Protein AF-0000000070200258 (afdb_homodimer)

Nearest PDB structures (foldseek):
  6rwc-assembly2_B  TM=6.022E-01  e=3.577E-04  Gallus gallus
  3ix0-assembly1_A  TM=5.582E-01  e=8.038E-04  Homo sapiens
  2iz4-assembly1_A  TM=5.855E-01  e=4.558E-03  Sus scrofa
  5nb8-assembly2_B  TM=6.751E-01  e=4.105E-02  Rattus norvegicus
  5nir-assembly2_B  TM=6.024E-01  e=9.774E-02  Homo sapiens

Sequence (264 aa):
MATYTLLAAIGSLYFLVGSATASCSISGPLTESLMSGKVRKTCLYNDVRLEIGSEFDTSSCEHCSCTESGLSCCGIGYRAGAIQTFPGCEIIGDGCDPLSVKTCDNTIGCETGRPIRNKLYERLRPSFGTRSMATYTLLAAIGSLYFLVGSATASCSISGPLTESLMSGKVRKTCLYNDVRLEIGSEFDTSSCEHCSCTESGLSCCGIGYRAGAIQTFPGCEIIGDGCDPLSVKTCDNTIGCETGRPIRNKLYERLRPSFGTRS

Foldseek 3Di:
DPPPPPPPPPPPPPPPPVVQAFDKDWDAWDWDADPVRDIATWEDDPNDTGHAQDWDADQQAWTWHQHNGYIMIGHDAVRRGDDDDDVQWDWDDPRSHTFIAGPVDRQAGPVVRHGPPCPPVVVPPPPPPPDD/DPPPPPPPPPPPPPPPVVVQAFDKDWDAWDWDADPVRDIATWEDDPNDTGHAQDWDADQQAWTWHQHNGYIMIGHDAVRRGDDDDDVQWDWDDPRSHTFIAGPVDRQAGPVVRHGPPCPPVVVPPPPPPPDD

Radius of gyration: 31.72 Å; Cα contacts (8 Å, |Δi|>4): 479; chains: 2; bounding box: 48×122×134 Å

Secondary structure (DSSP, 8-state):
-----------------------EEEEPPEEEE-TTS-EEEEEEETTEEEETT-EEEBTTSEEEEEETTEEEEEE-GGGSS-----TTEEEEEETTEEEEEETTEEEEETTT-SBSSTHHHHHHS-------/-----------------------EEEEPPEEEE-TTS-EEEEEEETTEEEETT-EEEBTTSEEEEEETTEEEEEE-GGGSS-----TTEEEEEETTEEEEEETTEEEEETTT-SBSSHHHHHHHS-------

Solvent-accessible surface area (backbone atoms only — not comparable to full-atom values): 15182 Å² total; per-residue (Å²): 136,84,78,77,76,76,77,76,75,77,74,75,75,73,72,72,69,73,65,50,60,36,62,62,50,74,44,66,48,46,76,45,77,36,66,63,59,48,77,46,62,29,19,75,53,95,91,40,46,29,28,59,73,21,36,38,32,36,71,87,25,29,43,33,39,24,43,94,75,11,30,39,36,28,28,31,63,48,46,29,32,71,71,88,63,55,94,66,34,36,74,41,63,50,74,43,41,64,37,58,14,21,63,90,40,76,57,26,24,46,89,76,67,40,62,47,52,44,63,69,61,57,72,66,48,70,80,74,77,78,80,126,135,86,78,77,78,75,75,75,76,76,74,76,76,73,73,73,68,73,66,50,61,37,63,62,52,73,44,66,48,46,76,46,76,37,66,63,60,49,76,46,62,28,18,77,53,94,91,38,46,29,26,58,73,19,36,39,32,35,72,86,25,30,43,33,39,25,43,92,76,11,29,38,35,26,29,31,63,49,45,27,33,71,69,87,62,54,92,65,34,37,74,42,63,50,73,44,40,66,36,59,13,20,63,91,40,76,56,25,24,46,89,77,68,40,62,48,49,46,61,68,60,57,71,66,47,71,80,75,75,77,79,126

Structure (mmCIF, N/CA/C/O backbone):
data_AF-0000000070200258-model_v1
#
loop_
_entity.id
_entity.type
_entity.pdbx_description
1 polymer Beta-microseminoprotein
#
loop_
_atom_site.group_PDB
_atom_site.id
_atom_site.type_symbol
_atom_site.label_atom_id
_atom_site.label_alt_id
_atom_site.label_comp_id
_atom_site.label_asym_id
_atom_site.label_entity_id
_atom_site.label_seq_id
_atom_site.pdbx_PDB_ins_code
_atom_site.Cartn_x
_atom_site.Cartn_y
_atom_site.Cartn_z
_atom_site.occupancy
_atom_site.B_iso_or_equiv
_atom_site.auth_seq_id
_atom_site.auth_comp_id
_atom_site.auth_asym_id
_atom_site.auth_atom_id
_atom_site.pdbx_PDB_model_num
ATOM 1 N N . MET A 1 1 ? 24.594 1.222 70.625 1 30.95 1 MET A N 1
ATOM 2 C CA . MET A 1 1 ? 24.969 1.367 69.25 1 30.95 1 MET A CA 1
ATOM 3 C C . MET A 1 1 ? 23.75 1.241 68.312 1 30.95 1 MET A C 1
ATOM 5 O O . MET A 1 1 ? 23.094 0.201 68.312 1 30.95 1 MET A O 1
ATOM 9 N N . ALA A 1 2 ? 22.984 2.393 68.188 1 36.19 2 ALA A N 1
ATOM 10 C CA . ALA A 1 2 ? 21.781 2.756 67.5 1 36.19 2 ALA A CA 1
ATOM 11 C C . ALA A 1 2 ? 21.969 2.586 65.938 1 36.19 2 ALA A C 1
ATOM 13 O O . ALA A 1 2 ? 22.781 3.287 65.375 1 36.19 2 ALA A O 1
ATOM 14 N N . THR A 1 3 ? 21.953 1.313 65.5 1 41.78 3 THR A N 1
ATOM 15 C CA . THR A 1 3 ? 22.031 0.951 64.062 1 41.78 3 THR A CA 1
ATOM 16 C C . THR A 1 3 ? 20.859 1.572 63.281 1 41.78 3 THR A C 1
ATOM 18 O O . THR A 1 3 ? 19.703 1.292 63.562 1 41.78 3 THR A O 1
ATOM 21 N N . TYR A 1 4 ? 21.016 2.951 63 1 37.84 4 TYR A N 1
ATOM 22 C CA . TYR A 1 4 ? 20.125 3.646 62.094 1 37.84 4 TYR A CA 1
ATOM 23 C C . TYR A 1 4 ? 20 2.904 60.781 1 37.84 4 TYR A C 1
ATOM 25 O O . TYR A 1 4 ? 21 2.674 60.094 1 37.84 4 TYR A O 1
ATOM 33 N N . THR A 1 5 ? 19.109 1.838 60.688 1 43.69 5 THR A N 1
ATOM 34 C CA . THR A 1 5 ? 18.688 1.232 59.438 1 43.69 5 THR A CA 1
ATOM 35 C C . THR A 1 5 ? 18.125 2.291 58.5 1 43.69 5 THR A C 1
ATOM 37 O O . THR A 1 5 ? 17.125 2.943 58.781 1 43.69 5 THR A O 1
ATOM 40 N N . LEU A 1 6 ? 19.062 3.023 57.875 1 37.59 6 LEU A N 1
ATOM 41 C CA . LEU A 1 6 ? 18.688 3.92 56.781 1 37.59 6 LEU A CA 1
ATOM 42 C C . LEU A 1 6 ? 17.906 3.176 55.719 1 37.59 6 LEU A C 1
ATOM 44 O O . LEU A 1 6 ? 18.422 2.229 55.094 1 37.59 6 LE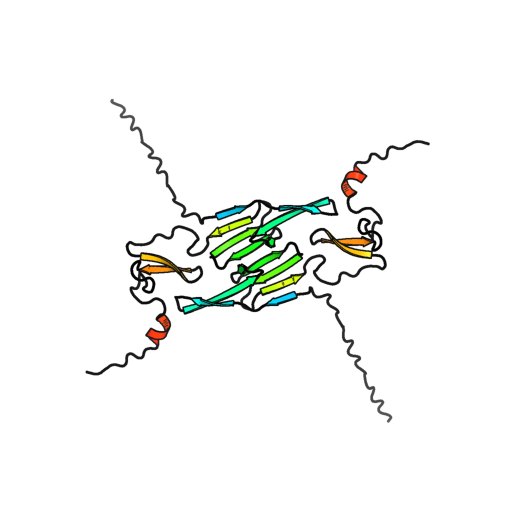U A O 1
ATOM 48 N N . LEU A 1 7 ? 16.594 3.012 55.906 1 38.25 7 LEU A N 1
ATOM 49 C CA . LEU A 1 7 ? 15.688 2.58 54.844 1 38.25 7 LEU A CA 1
ATOM 50 C C . LEU A 1 7 ? 15.766 3.51 53.656 1 38.25 7 LEU A C 1
ATOM 52 O O . LEU A 1 7 ? 15.438 4.691 53.75 1 38.25 7 LEU A O 1
ATOM 56 N N . ALA A 1 8 ? 16.766 3.35 52.75 1 40.88 8 ALA A N 1
ATOM 57 C CA . ALA A 1 8 ? 16.781 4.012 51.438 1 40.88 8 ALA A CA 1
ATOM 58 C C . ALA A 1 8 ? 15.508 3.729 50.656 1 40.88 8 ALA A C 1
ATOM 60 O O . ALA A 1 8 ? 15.203 2.574 50.344 1 40.88 8 ALA A O 1
ATOM 61 N N . ALA A 1 9 ? 14.438 4.559 50.844 1 44.28 9 ALA A N 1
ATOM 62 C CA . ALA A 1 9 ? 13.297 4.594 49.938 1 44.28 9 ALA A CA 1
ATOM 63 C C . ALA A 1 9 ? 13.742 4.809 48.5 1 44.28 9 ALA A C 1
ATOM 65 O O . ALA A 1 9 ? 14.266 5.871 48.156 1 44.28 9 ALA A O 1
ATOM 66 N N . ILE A 1 10 ? 14.305 3.811 47.844 1 45.75 10 ILE A N 1
ATOM 67 C CA . ILE A 1 10 ? 14.445 3.932 46.375 1 45.75 10 ILE A CA 1
ATOM 68 C C . ILE A 1 10 ? 13.094 4.285 45.75 1 45.75 10 ILE A C 1
ATOM 70 O O . ILE A 1 10 ? 12.164 3.471 45.781 1 45.75 10 ILE A O 1
ATOM 74 N N . GLY A 1 11 ? 12.562 5.559 45.906 1 38.75 11 GLY A N 1
ATOM 75 C CA . GLY A 1 11 ? 11.477 6.016 45.031 1 38.75 11 GLY A CA 1
ATOM 76 C C . GLY A 1 11 ? 11.672 5.648 43.594 1 38.75 11 GLY A C 1
ATOM 77 O O . GLY A 1 11 ? 12.648 6.07 42.969 1 38.75 11 GLY A O 1
ATOM 78 N N . SER A 1 12 ? 11.227 4.457 43.188 1 43.91 12 SER A N 1
ATOM 79 C CA . SER A 1 12 ? 11.109 4.121 41.781 1 43.91 12 SER A CA 1
ATOM 80 C C . SER A 1 12 ? 10.414 5.234 41 1 43.91 12 SER A C 1
ATOM 82 O O . SER A 1 12 ? 9.234 5.52 41.219 1 43.91 12 SER A O 1
ATOM 84 N N . LEU A 1 13 ? 11.07 6.348 40.656 1 42.28 13 LEU A N 1
ATOM 85 C CA . LEU A 1 13 ? 10.516 7.234 39.656 1 42.28 13 LEU A CA 1
ATOM 86 C C . LEU A 1 13 ? 10 6.434 38.469 1 42.28 13 LEU A C 1
ATOM 88 O O . LEU A 1 13 ? 10.781 5.816 37.75 1 42.28 13 LEU A O 1
ATOM 92 N N . TYR A 1 14 ? 8.719 5.957 38.594 1 41.97 14 TYR A N 1
ATOM 93 C CA . TYR A 1 14 ? 7.988 5.516 37.406 1 41.97 14 TYR A CA 1
ATOM 94 C C . TYR A 1 14 ? 8.078 6.547 36.281 1 41.97 14 TYR A C 1
ATOM 96 O O . TYR A 1 14 ? 7.598 7.676 36.438 1 41.97 14 TYR A O 1
ATOM 104 N N . PHE A 1 15 ? 9.203 6.727 35.688 1 38.06 15 PHE A N 1
ATOM 105 C CA . PHE A 1 15 ? 9.18 7.473 34.438 1 38.06 15 PHE A CA 1
ATOM 106 C C . PHE A 1 15 ? 8 7.027 33.594 1 38.06 15 PHE A C 1
ATOM 108 O O . PHE A 1 15 ? 8.008 5.922 33.031 1 38.06 15 PHE A O 1
ATOM 115 N N . LEU A 1 16 ? 6.793 7.496 34 1 39.19 16 LEU A N 1
ATOM 116 C CA . LEU A 1 16 ? 5.793 7.496 32.906 1 39.19 16 LEU A CA 1
ATOM 117 C C . LEU A 1 16 ? 6.355 8.125 31.656 1 39.19 16 LEU A C 1
ATOM 119 O O . LEU A 1 16 ? 6.414 9.352 31.531 1 39.19 16 LEU A O 1
ATOM 123 N N . VAL A 1 17 ? 7.508 7.758 31.172 1 39.34 17 VAL A N 1
ATOM 124 C CA . VAL A 1 17 ? 7.707 8.148 29.781 1 39.34 17 VAL A CA 1
ATOM 125 C C . VAL A 1 17 ? 6.375 8.086 29.031 1 39.34 17 VAL A C 1
ATOM 127 O O . VAL A 1 17 ? 5.836 7.004 28.797 1 39.34 17 VAL A O 1
ATOM 130 N N . GLY A 1 18 ? 5.398 8.891 29.344 1 41.06 18 GLY A N 1
ATOM 131 C CA . GLY A 1 18 ? 4.367 9.148 28.359 1 41.06 18 GLY A CA 1
ATOM 132 C C . GLY A 1 18 ? 4.895 9.125 26.938 1 41.06 18 GLY A C 1
ATOM 133 O O . GLY A 1 18 ? 5.449 10.117 26.453 1 41.06 18 GLY A O 1
ATOM 134 N N . SER A 1 19 ? 5.73 8.359 26.5 1 45.59 19 SER A N 1
ATOM 135 C CA . SER A 1 19 ? 6.07 8.297 25.078 1 45.59 19 SER A CA 1
ATOM 136 C C . SER A 1 19 ? 4.832 8.5 24.219 1 45.59 19 SER A C 1
ATOM 138 O O . SER A 1 19 ? 3.85 7.766 24.344 1 45.59 19 SER A O 1
ATOM 140 N N . ALA A 1 20 ? 4.289 9.633 23.891 1 52.31 20 ALA A N 1
ATOM 141 C CA . ALA A 1 20 ? 3.264 10.062 22.938 1 52.31 20 ALA A CA 1
ATOM 142 C C . ALA A 1 20 ? 3.217 9.141 21.734 1 52.31 20 ALA A C 1
ATOM 144 O O . ALA A 1 20 ? 3.936 9.352 20.75 1 52.31 20 ALA A O 1
ATOM 145 N N . THR A 1 21 ? 3.123 7.773 21.875 1 65.62 21 THR A N 1
ATOM 146 C CA . THR A 1 21 ? 3.184 6.637 20.969 1 65.62 21 THR A CA 1
ATOM 147 C C . THR A 1 21 ? 2.076 6.727 19.922 1 65.62 21 THR A C 1
ATOM 149 O O . THR A 1 21 ? 0.968 7.18 20.219 1 65.62 21 THR A O 1
ATOM 152 N N . ALA A 1 22 ? 2.492 6.918 18.625 1 81.56 22 ALA A N 1
ATOM 153 C CA . ALA A 1 22 ? 1.533 6.863 17.531 1 81.56 22 ALA A CA 1
ATOM 154 C C . ALA A 1 22 ? 0.52 5.742 17.734 1 81.56 22 ALA A C 1
ATOM 156 O O . ALA A 1 22 ? 0.871 4.664 18.219 1 81.56 22 ALA A O 1
ATOM 157 N N . SER A 1 23 ? -0.789 6.156 17.812 1 87.5 23 SER A N 1
ATOM 158 C CA . SER A 1 23 ? -1.815 5.121 17.844 1 87.5 23 SER A CA 1
ATOM 159 C C . SER A 1 23 ? -1.646 4.141 16.688 1 87.5 23 SER A C 1
ATOM 161 O O . SER A 1 23 ? -1.426 4.551 15.539 1 87.5 23 SER A O 1
ATOM 163 N N . CYS A 1 24 ? -1.532 2.934 17.016 1 95.12 24 CYS A N 1
ATOM 164 C CA . CYS A 1 24 ? -1.342 1.908 16 1 95.12 24 CYS A CA 1
ATOM 165 C C . CYS A 1 24 ? -2.482 0.897 16.016 1 95.12 24 CYS A C 1
ATOM 167 O O . CYS A 1 24 ? -2.971 0.531 17.094 1 95.12 24 CYS A O 1
ATOM 169 N N . SER A 1 25 ? -2.926 0.582 14.898 1 96.31 25 SER A N 1
ATOM 170 C CA . SER A 1 25 ? -3.83 -0.549 14.719 1 96.31 25 SER A CA 1
ATOM 171 C C . SER A 1 25 ? -3.094 -1.768 14.172 1 96.31 25 SER A C 1
ATOM 173 O O . SER A 1 25 ? -2.307 -1.652 13.234 1 96.31 25 SER A O 1
ATOM 175 N N . ILE A 1 26 ? -3.289 -2.934 14.789 1 97.44 26 ILE A N 1
ATOM 176 C CA . ILE A 1 26 ? -2.607 -4.152 14.367 1 97.44 26 ILE A CA 1
ATOM 177 C C . ILE A 1 26 ? -3.635 -5.23 14.031 1 97.44 26 ILE A C 1
ATOM 179 O O . ILE A 1 26 ? -4.609 -5.414 14.766 1 97.44 26 ILE A O 1
ATOM 183 N N . SER A 1 27 ? -3.48 -5.816 12.969 1 98.06 27 SER A N 1
ATOM 184 C CA . SER A 1 27 ? -4.324 -6.941 12.578 1 98.06 27 SER A CA 1
ATOM 185 C C . SER A 1 27 ? -3.486 -8.141 12.148 1 98.06 27 SER A C 1
ATOM 187 O O . SER A 1 27 ? -2.412 -7.977 11.57 1 98.06 27 SER A O 1
ATOM 189 N N . GLY A 1 28 ? -3.918 -9.336 12.375 1 97.94 28 GLY A N 1
ATOM 190 C CA . GLY A 1 28 ? -3.197 -10.547 12 1 97.94 28 GLY A CA 1
ATOM 191 C C . GLY A 1 28 ? -3.225 -10.812 10.508 1 97.94 28 GLY A C 1
ATOM 192 O O . GLY A 1 28 ? -4.004 -10.203 9.773 1 97.94 28 GLY A O 1
ATOM 193 N N . PRO A 1 29 ? -2.357 -11.75 10.07 1 97.94 29 PRO A N 1
ATOM 194 C CA . PRO A 1 29 ? -2.297 -12.078 8.648 1 97.94 29 PRO A CA 1
ATOM 195 C C . PRO A 1 29 ? -3.389 -13.055 8.219 1 97.94 29 PRO A C 1
ATOM 197 O O . PRO A 1 29 ? -3.971 -13.742 9.062 1 97.94 29 PRO A O 1
ATOM 200 N N . LEU A 1 30 ? -3.715 -13 6.945 1 97.94 30 LEU A N 1
ATOM 201 C CA . LEU A 1 30 ? -4.496 -14.055 6.309 1 97.94 30 LEU A CA 1
ATOM 202 C C . LEU A 1 30 ? -3.586 -15.164 5.801 1 97.94 30 LEU A C 1
ATOM 204 O O . LEU A 1 30 ? -2.508 -14.898 5.262 1 97.94 30 LEU A O 1
ATOM 208 N N . THR A 1 31 ? -3.988 -16.375 6.023 1 97.31 31 THR A N 1
ATOM 209 C CA . THR A 1 31 ? -3.191 -17.531 5.594 1 97.31 31 THR A CA 1
ATOM 210 C C . THR A 1 31 ? -3.971 -18.391 4.605 1 97.31 31 THR A C 1
ATOM 212 O O . THR A 1 31 ? -5.172 -18.594 4.773 1 97.31 31 THR A O 1
ATOM 215 N N . GLU A 1 32 ? -3.297 -18.859 3.6 1 95.25 32 GLU A N 1
ATOM 216 C CA . GLU A 1 32 ? -3.898 -19.781 2.646 1 95.25 32 GLU A CA 1
ATOM 217 C C . GLU A 1 32 ? -2.887 -20.828 2.176 1 95.25 32 GLU A C 1
ATOM 219 O O . GLU A 1 32 ? -1.681 -20.562 2.16 1 95.25 32 GLU A O 1
ATOM 224 N N . SER A 1 33 ? -3.363 -22 1.865 1 93.75 33 SER A N 1
ATOM 225 C CA . SER A 1 33 ? -2.521 -23.047 1.311 1 93.75 33 SER A CA 1
ATOM 226 C C . SER A 1 33 ? -2.514 -23.016 -0.214 1 93.75 33 SER A C 1
ATOM 228 O O . SER A 1 33 ? -3.562 -22.859 -0.842 1 93.75 33 SER A O 1
ATOM 230 N N . LEU A 1 34 ? -1.313 -23.203 -0.745 1 92.44 34 LEU A N 1
ATOM 231 C CA . LEU A 1 34 ? -1.152 -23.141 -2.193 1 92.44 34 LEU A CA 1
ATOM 232 C C . LEU A 1 34 ? -1.196 -24.531 -2.811 1 92.44 34 LEU A C 1
ATOM 234 O O . LEU A 1 34 ? -1.256 -25.531 -2.092 1 92.44 34 LEU A O 1
ATOM 238 N N . MET A 1 35 ? -1.281 -24.594 -4.121 1 85.88 35 MET A N 1
ATOM 239 C CA . MET A 1 35 ? -1.301 -25.859 -4.832 1 85.88 35 MET A CA 1
ATOM 240 C C . MET A 1 35 ? -0.058 -26.688 -4.508 1 85.88 35 MET A C 1
ATOM 242 O O . MET A 1 35 ? -0.13 -27.906 -4.402 1 85.88 35 MET A O 1
ATOM 246 N N . SER A 1 36 ? 1.016 -26.062 -4.406 1 84.81 36 SER A N 1
ATOM 247 C CA . SER A 1 36 ? 2.275 -26.734 -4.098 1 84.81 36 SER A CA 1
ATOM 248 C C . SER A 1 36 ? 2.301 -27.234 -2.656 1 84.81 36 SER A C 1
ATOM 250 O O . SER A 1 36 ? 3.15 -28.047 -2.289 1 84.81 36 SER A O 1
ATOM 252 N N . GLY A 1 37 ? 1.37 -26.719 -1.861 1 87.81 37 GLY A N 1
ATOM 253 C CA . GLY A 1 37 ? 1.349 -27.062 -0.45 1 87.81 37 GLY A CA 1
ATOM 254 C C . GLY A 1 37 ? 1.979 -26.016 0.436 1 87.81 37 GLY A C 1
ATOM 255 O O . GLY A 1 37 ? 1.88 -26.078 1.663 1 87.81 37 GLY A O 1
ATOM 256 N N . LYS A 1 38 ? 2.621 -25.109 -0.236 1 90.38 38 LYS A N 1
ATOM 257 C CA . LYS A 1 38 ? 3.201 -24.016 0.529 1 90.38 38 LYS A CA 1
ATOM 258 C C . LYS A 1 38 ? 2.113 -23.141 1.151 1 90.38 38 LYS A C 1
ATOM 260 O O . LYS A 1 38 ? 0.997 -23.078 0.634 1 90.38 38 LYS A O 1
ATOM 265 N N . VAL A 1 39 ? 2.486 -22.562 2.27 1 95.5 39 VAL A N 1
ATOM 266 C CA . VAL A 1 39 ? 1.555 -21.656 2.932 1 95.5 39 VAL A CA 1
ATOM 267 C C . VAL A 1 39 ? 1.872 -20.219 2.543 1 95.5 39 VAL A C 1
ATOM 269 O O . VAL A 1 39 ? 3.031 -19.797 2.586 1 95.5 39 VAL A O 1
ATOM 272 N N . ARG A 1 40 ? 0.811 -19.516 2.146 1 96.38 40 ARG A N 1
ATOM 273 C CA . ARG A 1 40 ? 0.934 -18.109 1.767 1 96.38 40 ARG A CA 1
ATOM 274 C C . ARG A 1 40 ? 0.251 -17.203 2.787 1 96.38 40 ARG A C 1
ATOM 276 O O . ARG A 1 40 ? -0.901 -17.438 3.158 1 96.38 40 ARG A O 1
ATOM 283 N N . LYS A 1 41 ? 1.014 -16.203 3.234 1 98.12 41 LYS A N 1
ATOM 284 C CA . LYS A 1 41 ? 0.469 -15.203 4.148 1 98.12 41 LYS A CA 1
ATOM 285 C C . LYS A 1 41 ? 0.297 -13.852 3.451 1 98.12 41 LYS A C 1
ATOM 287 O O . LYS A 1 41 ? 1.143 -13.445 2.652 1 98.12 41 LYS A O 1
ATOM 292 N N . THR A 1 42 ? -0.772 -13.172 3.77 1 98.56 42 THR A N 1
ATOM 293 C CA . THR A 1 42 ? -1.067 -11.844 3.244 1 98.56 42 THR A CA 1
ATOM 294 C C . THR A 1 42 ? -1.729 -10.977 4.312 1 98.56 42 THR A C 1
ATOM 296 O O . THR A 1 42 ? -2.104 -11.469 5.379 1 98.56 42 THR A O 1
ATOM 299 N N . CYS A 1 43 ? -1.837 -9.758 4.043 1 98.75 43 CYS A N 1
ATOM 300 C CA . CYS A 1 43 ? -2.527 -8.812 4.922 1 98.75 43 CYS A CA 1
ATOM 301 C C . CYS A 1 43 ? -3.748 -8.219 4.23 1 98.75 43 CYS A C 1
ATOM 303 O O . CYS A 1 43 ? -3.77 -8.086 3.004 1 98.75 43 CYS A O 1
ATOM 305 N N . LEU A 1 44 ? -4.688 -7.961 5.035 1 98.19 44 LEU A N 1
ATOM 306 C CA . LEU A 1 44 ? -5.879 -7.301 4.512 1 98.19 44 LEU A CA 1
ATOM 307 C C . LEU A 1 44 ? -5.926 -5.84 4.941 1 98.19 44 LEU A C 1
ATOM 309 O O . LEU A 1 44 ? -5.832 -5.535 6.133 1 98.19 44 LEU A O 1
ATOM 313 N N . TYR A 1 45 ? -6.109 -4.875 3.988 1 97.5 45 TYR A N 1
ATOM 314 C CA . TYR A 1 45 ? -6.344 -3.457 4.23 1 97.5 45 TYR A CA 1
ATOM 315 C C . TYR A 1 45 ? -7.504 -2.945 3.383 1 97.5 45 TYR A C 1
ATOM 317 O O . TYR A 1 45 ? -7.422 -2.918 2.152 1 97.5 45 TYR A O 1
ATOM 325 N N . ASN A 1 46 ? -8.555 -2.436 3.936 1 93.19 46 ASN A N 1
ATOM 326 C CA . ASN A 1 46 ? -9.727 -1.932 3.229 1 93.19 46 ASN A CA 1
ATOM 327 C C . ASN A 1 46 ? -10.086 -2.818 2.039 1 93.19 46 ASN A C 1
ATOM 329 O O . ASN A 1 46 ? -10.25 -2.328 0.92 1 93.19 46 ASN A O 1
ATOM 333 N N . ASP A 1 47 ? -10.133 -4.062 2.107 1 92.94 47 ASP A N 1
ATOM 334 C CA . ASP A 1 47 ? -10.57 -5.066 1.144 1 92.94 47 ASP A CA 1
ATOM 335 C C . ASP A 1 47 ? -9.477 -5.367 0.126 1 92.94 47 ASP A C 1
ATOM 337 O O . ASP A 1 47 ? -9.742 -5.926 -0.939 1 92.94 47 ASP A O 1
ATOM 341 N N . VAL A 1 48 ? -8.367 -4.793 0.376 1 95.5 48 VAL A N 1
ATOM 342 C CA . VAL A 1 48 ? -7.219 -5.09 -0.473 1 95.5 48 VAL A CA 1
ATOM 343 C C . VAL A 1 48 ? -6.289 -6.07 0.238 1 95.5 48 VAL A C 1
ATOM 345 O O . VAL A 1 48 ? -5.895 -5.844 1.385 1 95.5 48 VAL A O 1
ATOM 348 N N . ARG A 1 49 ? -5.973 -7.109 -0.41 1 97.75 49 ARG A N 1
ATOM 349 C CA . ARG A 1 49 ? -5.027 -8.086 0.128 1 97.75 49 ARG A CA 1
ATOM 350 C C . ARG A 1 49 ? -3.609 -7.793 -0.344 1 97.75 49 ARG A C 1
ATOM 352 O O . ARG A 1 49 ? -3.355 -7.695 -1.547 1 97.75 49 ARG A O 1
ATOM 359 N N . LEU A 1 50 ? -2.76 -7.672 0.593 1 98.56 50 LEU A N 1
ATOM 360 C CA . LEU A 1 50 ? -1.396 -7.23 0.319 1 98.56 50 LEU A CA 1
ATOM 361 C C . LEU A 1 50 ? -0.393 -8.336 0.642 1 98.56 50 LEU A C 1
ATOM 363 O O . LEU A 1 50 ? -0.549 -9.047 1.634 1 98.56 50 LEU A O 1
ATOM 367 N N . GLU A 1 51 ? 0.614 -8.43 -0.209 1 98.5 51 GLU A N 1
ATOM 368 C CA . GLU A 1 51 ? 1.677 -9.398 0.029 1 98.5 51 GLU A CA 1
ATOM 369 C C . GLU A 1 51 ? 2.586 -8.953 1.172 1 98.5 51 GLU A C 1
ATOM 371 O O . GLU A 1 51 ? 2.719 -7.758 1.436 1 98.5 51 GLU A O 1
ATOM 376 N N . ILE A 1 52 ? 3.164 -9.93 1.824 1 98.44 52 ILE A N 1
ATOM 377 C CA . ILE A 1 52 ? 4.168 -9.641 2.844 1 98.44 52 ILE A CA 1
ATOM 378 C C . ILE A 1 52 ? 5.273 -8.773 2.244 1 98.44 52 ILE A C 1
ATOM 380 O O . ILE A 1 52 ? 5.719 -9.016 1.121 1 98.44 52 ILE A O 1
ATOM 384 N N . GLY A 1 53 ? 5.68 -7.762 2.996 1 98.06 53 GLY A N 1
ATOM 385 C CA . GLY A 1 53 ? 6.715 -6.855 2.527 1 98.06 53 GLY A CA 1
ATOM 386 C C . GLY A 1 53 ? 6.172 -5.527 2.035 1 98.06 53 GLY A C 1
ATOM 387 O O . GLY A 1 53 ? 6.93 -4.586 1.812 1 98.06 53 GLY A O 1
ATOM 388 N N . SER A 1 54 ? 4.887 -5.457 1.902 1 98.5 54 SER A N 1
ATOM 389 C CA . SER A 1 54 ? 4.242 -4.227 1.449 1 98.5 54 SER A CA 1
ATOM 390 C C . SER A 1 54 ? 4.332 -3.135 2.51 1 98.5 54 SER A C 1
ATOM 392 O O . SER A 1 54 ? 4.195 -3.408 3.703 1 98.5 54 SER A O 1
ATOM 394 N N . GLU A 1 55 ? 4.574 -1.877 2.051 1 98.56 55 GLU A N 1
ATOM 395 C CA . GLU A 1 55 ? 4.609 -0.684 2.891 1 98.56 55 GLU A CA 1
ATOM 396 C C . GLU A 1 55 ? 4.023 0.522 2.164 1 98.56 55 GLU A C 1
ATOM 398 O O . GLU A 1 55 ? 4.367 0.786 1.01 1 98.56 55 GLU A O 1
ATOM 403 N N . PHE A 1 56 ? 3.246 1.215 2.904 1 98.69 56 PHE A N 1
ATOM 404 C CA . PHE A 1 56 ? 2.65 2.381 2.266 1 98.69 56 PHE A CA 1
ATOM 405 C C . PHE A 1 56 ? 2.168 3.383 3.309 1 98.69 56 PHE A C 1
ATOM 407 O O . PHE A 1 56 ? 1.951 3.023 4.469 1 98.69 56 PHE A O 1
ATOM 414 N N . ASP A 1 57 ? 2.057 4.625 2.869 1 98.44 57 ASP A N 1
ATOM 415 C CA . ASP A 1 57 ? 1.503 5.707 3.676 1 98.44 57 ASP A CA 1
ATOM 416 C C . ASP A 1 57 ? 0.16 6.176 3.121 1 98.44 57 ASP A C 1
ATOM 418 O O . ASP A 1 57 ? 0.011 6.355 1.91 1 98.44 57 ASP A O 1
ATOM 422 N N . THR A 1 58 ? -0.778 6.363 4.02 1 97.94 58 THR A N 1
ATOM 423 C CA . THR A 1 58 ? -2.102 6.797 3.588 1 97.94 58 THR A CA 1
ATOM 424 C C . THR A 1 58 ? -2.236 8.312 3.705 1 97.94 58 THR A C 1
ATOM 426 O O . THR A 1 58 ? -1.479 8.953 4.434 1 97.94 58 THR A O 1
ATOM 429 N N . SER A 1 59 ? -3.219 8.852 2.977 1 96.88 59 SER A N 1
ATOM 430 C CA . SER A 1 59 ? -3.473 10.289 3.031 1 96.88 59 SER A CA 1
ATOM 431 C C . SER A 1 59 ? -3.971 10.711 4.41 1 96.88 59 SER A C 1
ATOM 433 O O . SER A 1 59 ? -3.945 11.891 4.75 1 96.88 59 SER A O 1
ATOM 435 N N . SER A 1 60 ? -4.5 9.773 5.18 1 94.62 60 SER A N 1
ATOM 436 C CA . SER A 1 60 ? -4.898 10.039 6.555 1 94.62 60 SER A CA 1
ATOM 437 C C . SER A 1 60 ? -3.701 10.008 7.5 1 94.62 60 SER A C 1
ATOM 439 O O . SER A 1 60 ? -3.863 10.039 8.719 1 94.62 60 SER A O 1
ATOM 441 N N . CYS A 1 61 ? -2.59 9.859 7.023 1 96.38 61 CYS A N 1
ATOM 442 C CA . CYS A 1 61 ? -1.312 9.977 7.719 1 96.38 61 CYS A CA 1
ATOM 443 C C . CYS A 1 61 ? -1.068 8.781 8.625 1 96.38 61 CYS A C 1
ATOM 445 O O . CYS A 1 61 ? -0.772 8.945 9.812 1 96.38 61 CYS A O 1
ATOM 447 N N . GLU A 1 62 ? -1.149 7.688 8.039 1 96.94 62 GLU A N 1
ATOM 448 C CA . GLU A 1 62 ? -0.764 6.426 8.664 1 96.94 62 GLU A CA 1
ATOM 449 C C . GLU A 1 62 ? 0.294 5.703 7.832 1 96.94 62 GLU A C 1
ATOM 451 O O . GLU A 1 62 ? 0.23 5.695 6.602 1 96.94 62 GLU A O 1
ATOM 456 N N . HIS A 1 63 ? 1.228 5.203 8.555 1 97.88 63 HIS A N 1
ATOM 457 C CA . HIS A 1 63 ? 2.172 4.285 7.922 1 97.88 63 HIS A CA 1
ATOM 458 C C . HIS A 1 63 ? 1.792 2.834 8.195 1 97.88 63 HIS A C 1
ATOM 460 O O . HIS A 1 63 ? 1.654 2.428 9.352 1 97.88 63 HIS A O 1
ATOM 466 N N . CYS A 1 64 ? 1.668 2.119 7.047 1 98.5 64 CYS A N 1
ATOM 467 C CA . CY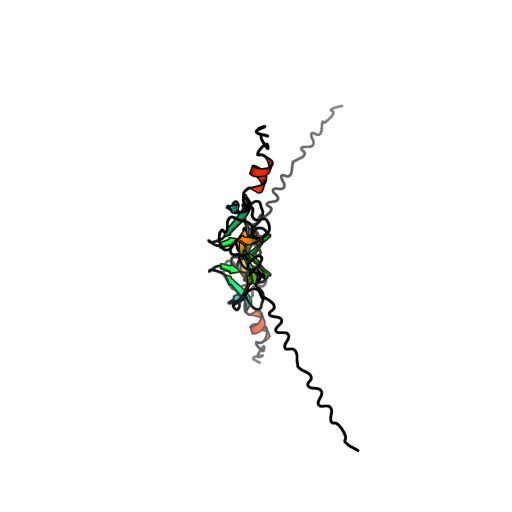S A 1 64 ? 1.252 0.729 7.184 1 98.5 64 CYS A CA 1
ATOM 468 C C . CYS A 1 64 ? 2.318 -0.215 6.641 1 98.5 64 CYS A C 1
ATOM 470 O O . CYS A 1 64 ? 2.957 0.08 5.629 1 98.5 64 CYS A O 1
ATOM 472 N N . SER A 1 65 ? 2.504 -1.302 7.363 1 98.69 65 SER A N 1
ATOM 473 C CA . SER A 1 65 ? 3.457 -2.332 6.965 1 98.69 65 SER A CA 1
ATOM 474 C C . SER A 1 65 ? 2.857 -3.727 7.105 1 98.69 65 SER A C 1
ATOM 476 O O . SER A 1 65 ? 2.246 -4.043 8.133 1 98.69 65 SER A O 1
ATOM 478 N N . CYS A 1 66 ? 2.969 -4.473 6.094 1 98.81 66 CYS A N 1
ATOM 479 C CA . CYS A 1 66 ? 2.521 -5.859 6.109 1 98.81 66 CYS A CA 1
ATOM 480 C C . CYS A 1 66 ? 3.697 -6.809 6.312 1 98.81 66 CYS A C 1
ATOM 482 O O . CYS A 1 66 ? 4.578 -6.906 5.457 1 98.81 66 CYS A O 1
ATOM 484 N N . THR A 1 67 ? 3.748 -7.531 7.43 1 98.5 67 THR A N 1
ATOM 485 C CA . THR A 1 67 ? 4.801 -8.484 7.766 1 98.5 67 THR A CA 1
ATOM 486 C C . THR A 1 67 ? 4.215 -9.875 8.008 1 98.5 67 THR A C 1
ATOM 488 O O . THR A 1 67 ? 3.01 -10.078 7.859 1 98.5 67 THR A O 1
ATOM 491 N N . GLU A 1 68 ? 5.094 -10.797 8.352 1 98 68 GLU A N 1
ATOM 492 C CA . GLU A 1 68 ? 4.648 -12.156 8.656 1 98 68 GLU A CA 1
ATOM 493 C C . GLU A 1 68 ? 3.686 -12.172 9.836 1 98 68 GLU A C 1
ATOM 495 O O . GLU A 1 68 ? 2.854 -13.07 9.961 1 98 68 GLU A O 1
ATOM 500 N N . SER A 1 69 ? 3.771 -11.117 10.703 1 98 69 SER A N 1
ATOM 501 C CA . SER A 1 69 ? 2.939 -11.047 11.906 1 98 69 SER A CA 1
ATOM 502 C C . SER A 1 69 ? 1.615 -10.344 11.617 1 98 69 SER A C 1
ATOM 504 O O . SER A 1 69 ? 0.718 -10.328 12.461 1 98 69 SER A O 1
ATOM 506 N N . GLY A 1 70 ? 1.531 -9.789 10.414 1 98.56 70 GLY A N 1
ATOM 507 C CA . GLY A 1 70 ? 0.296 -9.109 10.055 1 98.56 70 GLY A CA 1
ATOM 508 C C . GLY A 1 70 ? 0.497 -7.645 9.711 1 98.56 70 GLY A C 1
ATOM 509 O O . GLY A 1 70 ? 1.618 -7.215 9.43 1 98.56 70 GLY A O 1
ATOM 510 N N . LEU A 1 71 ? -0.634 -6.957 9.633 1 98.75 71 LEU A N 1
ATOM 511 C CA . LEU A 1 71 ? -0.625 -5.559 9.219 1 98.75 71 LEU A CA 1
ATOM 512 C C . LEU A 1 71 ? -0.555 -4.637 10.43 1 98.75 71 LEU A C 1
ATOM 514 O O . LEU A 1 71 ? -1.292 -4.82 11.398 1 98.75 71 LEU A O 1
ATOM 518 N N . SER A 1 72 ? 0.365 -3.721 10.398 1 98.5 72 SER A N 1
ATOM 519 C CA . SER A 1 72 ? 0.43 -2.648 11.383 1 98.5 72 SER A CA 1
ATOM 520 C C . SER A 1 72 ? 0.34 -1.278 10.719 1 98.5 72 SER A C 1
ATOM 522 O O . SER A 1 72 ? 1.025 -1.018 9.727 1 98.5 72 SER A O 1
ATOM 524 N N . CYS A 1 73 ? -0.588 -0.484 11.188 1 98 73 CYS A N 1
ATOM 525 C CA . CYS A 1 73 ? -0.723 0.893 10.727 1 98 73 CYS A CA 1
ATOM 526 C C . CYS A 1 73 ? -0.645 1.868 11.891 1 98 73 CYS A C 1
ATOM 528 O O . CYS A 1 73 ? -1.429 1.773 12.836 1 98 73 CYS A O 1
ATOM 530 N N . CYS A 1 74 ? 0.337 2.805 11.812 1 97.25 74 CYS A N 1
ATOM 531 C CA . CYS A 1 74 ? 0.565 3.762 12.883 1 97.25 74 CYS A CA 1
ATOM 532 C C . CYS A 1 74 ? 0.534 5.191 12.359 1 97.25 74 CYS A C 1
ATOM 534 O O . CYS A 1 74 ? 0.898 5.445 11.211 1 97.25 74 CYS A O 1
ATOM 536 N N . GLY A 1 75 ? 0.105 6.047 13.203 1 95.81 75 GLY A N 1
ATOM 537 C CA . GLY A 1 75 ? 0.062 7.449 12.82 1 95.81 75 GLY A CA 1
ATOM 538 C C . GLY A 1 75 ? 1.437 8.039 12.57 1 95.81 75 GLY A C 1
ATOM 539 O O . GLY A 1 75 ? 2.398 7.703 13.266 1 95.81 75 GLY A O 1
ATOM 540 N N . ILE A 1 76 ? 1.503 8.961 11.594 1 95 76 ILE A N 1
ATOM 541 C CA . ILE A 1 76 ? 2.744 9.664 11.281 1 95 76 ILE A CA 1
ATOM 542 C C . ILE A 1 76 ? 2.486 11.172 11.242 1 95 76 ILE A C 1
ATOM 544 O O . ILE A 1 76 ? 1.336 11.609 11.281 1 95 76 ILE A O 1
ATOM 548 N N . GLY A 1 77 ? 3.574 11.945 11.102 1 93.69 77 GLY A N 1
ATOM 549 C CA . GLY A 1 77 ? 3.414 13.391 11.094 1 93.69 77 GLY A CA 1
ATOM 550 C C . GLY A 1 77 ? 2.691 13.922 12.312 1 93.69 77 GLY A C 1
ATOM 551 O O . GLY A 1 77 ? 3.061 13.602 13.445 1 93.69 77 GLY A O 1
ATOM 552 N N . TYR A 1 78 ? 1.666 14.711 12.039 1 91.06 78 TYR A N 1
ATOM 553 C CA . TYR A 1 78 ? 0.959 15.328 13.156 1 91.06 78 TYR A CA 1
ATOM 554 C C . TYR A 1 78 ? 0.124 14.289 13.906 1 91.06 78 TYR A C 1
ATOM 556 O O . TYR A 1 78 ? -0.357 14.555 15.008 1 91.06 78 TYR A O 1
ATOM 564 N N . ARG A 1 79 ? 0.038 13.062 13.289 1 92.62 79 ARG A N 1
ATOM 565 C CA . ARG A 1 79 ? -0.714 11.992 13.945 1 92.62 79 ARG A CA 1
ATOM 566 C C . ARG A 1 79 ? 0.218 11.047 14.688 1 92.62 79 ARG A C 1
ATOM 568 O O . ARG A 1 79 ? -0.224 10.023 15.227 1 92.62 79 ARG A O 1
ATOM 575 N N . ALA A 1 80 ? 1.563 11.242 14.664 1 89.25 80 ALA A N 1
ATOM 576 C CA . ALA A 1 80 ? 2.549 10.375 15.305 1 89.25 80 ALA A CA 1
ATOM 577 C C . ALA A 1 80 ? 2.43 10.438 16.828 1 89.25 80 ALA A C 1
ATOM 579 O O . ALA A 1 80 ? 3.074 9.664 17.531 1 89.25 80 ALA A O 1
ATOM 580 N N . GLY A 1 81 ? 1.587 11.102 17.406 1 79 81 GLY A N 1
ATOM 581 C CA . GLY A 1 81 ? 1.444 11.234 18.844 1 79 81 GLY A CA 1
ATOM 582 C C . GLY A 1 81 ? 1.387 12.68 19.297 1 79 81 GLY A C 1
ATOM 583 O O . GLY A 1 81 ? 1.201 13.586 18.484 1 79 81 GLY A O 1
ATOM 584 N N . ALA A 1 82 ? 1.563 12.742 20.578 1 70.12 82 ALA A N 1
ATOM 585 C CA . ALA A 1 82 ? 1.162 14 21.203 1 70.12 82 ALA A CA 1
ATOM 586 C C . ALA A 1 82 ? 2.238 15.07 21.031 1 70.12 82 ALA A C 1
ATOM 588 O O . ALA A 1 82 ? 3.406 14.844 21.359 1 70.12 82 ALA A O 1
ATOM 589 N N . ILE A 1 83 ? 1.965 15.828 20.125 1 77.5 83 ILE A N 1
ATOM 590 C CA . ILE A 1 83 ? 2.766 17.047 20.016 1 77.5 83 ILE A CA 1
ATOM 591 C C . ILE A 1 83 ? 2.326 18.047 21.094 1 77.5 83 ILE A C 1
ATOM 593 O O . ILE A 1 83 ? 1.134 18.328 21.234 1 77.5 83 ILE A O 1
ATOM 597 N N . GLN A 1 84 ? 3.178 18.375 22 1 77.56 84 GLN A N 1
ATOM 598 C CA . GLN A 1 84 ? 2.867 19.344 23.031 1 77.56 84 GLN A CA 1
ATOM 599 C C . GLN A 1 84 ? 2.549 20.703 22.422 1 77.56 84 GLN A C 1
ATOM 601 O O . GLN A 1 84 ? 3.201 21.141 21.469 1 77.56 84 GLN A O 1
ATOM 606 N N . THR A 1 85 ? 1.429 21.188 22.844 1 83.38 85 THR A N 1
ATOM 607 C CA . THR A 1 85 ? 1.09 22.531 22.375 1 83.38 85 THR A CA 1
ATOM 608 C C . THR A 1 85 ? 1.021 23.516 23.531 1 83.38 85 THR A C 1
ATOM 610 O O . THR A 1 85 ? 0.988 23.109 24.703 1 83.38 85 THR A O 1
ATOM 613 N N . PHE A 1 86 ? 1.258 24.797 23.266 1 87.25 86 PHE A N 1
ATOM 614 C CA . PHE A 1 86 ? 1.13 25.891 24.234 1 87.25 86 PHE A CA 1
ATOM 615 C C . PHE A 1 86 ? -0.334 26.266 24.422 1 87.25 86 PHE A C 1
ATOM 617 O O . PHE A 1 86 ? -1.168 26.016 23.547 1 8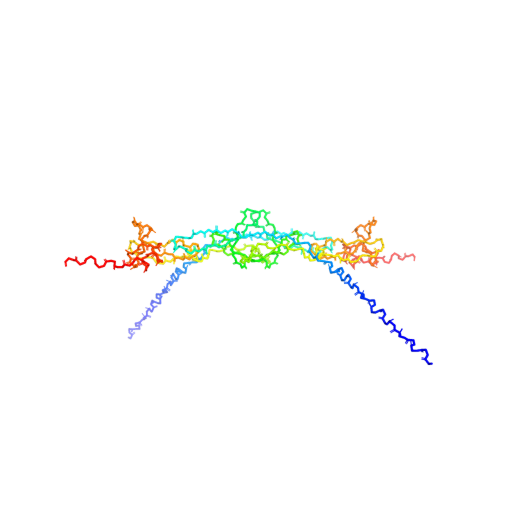7.25 86 PHE A O 1
ATOM 624 N N . PRO A 1 87 ? -0.602 26.766 25.703 1 90.69 87 PRO A N 1
ATOM 625 C CA . PRO A 1 87 ? -1.974 27.25 25.875 1 90.69 87 PRO A CA 1
ATOM 626 C C . PRO A 1 87 ? -2.4 28.203 24.766 1 90.69 87 PRO A C 1
ATOM 628 O O . PRO A 1 87 ? -1.622 29.078 24.359 1 90.69 87 PRO A O 1
ATOM 631 N N . GLY A 1 88 ? -3.504 28 24.266 1 93.88 88 GLY A N 1
ATOM 632 C CA . GLY A 1 88 ? -4.039 28.828 23.203 1 93.88 88 GLY A CA 1
ATOM 633 C C . GLY A 1 88 ? -3.629 28.375 21.812 1 93.88 88 GLY A C 1
ATOM 634 O O . GLY A 1 88 ? -3.998 29 20.828 1 93.88 88 GLY A O 1
ATOM 635 N N . CYS A 1 89 ? -2.846 27.344 21.797 1 94.12 89 CYS A N 1
ATOM 636 C CA . CYS A 1 89 ? -2.391 26.812 20.5 1 94.12 89 CYS A CA 1
ATOM 637 C C . CYS A 1 89 ? -2.816 25.375 20.312 1 94.12 89 CYS A C 1
ATOM 639 O O . CYS A 1 89 ? -3.037 24.656 21.297 1 94.12 89 CYS A O 1
ATOM 641 N N . GLU A 1 90 ? -3.025 25.031 19.094 1 91.94 90 GLU A N 1
ATOM 642 C CA . GLU A 1 90 ? -3.309 23.641 18.734 1 91.94 90 GLU A CA 1
ATOM 643 C C . GLU A 1 90 ? -2.535 23.219 17.5 1 91.94 90 GLU A C 1
ATOM 645 O O . GLU A 1 90 ? -2.143 24.062 16.688 1 91.94 90 GLU A O 1
ATOM 650 N N . ILE A 1 91 ? -2.27 21.953 17.469 1 91.94 91 ILE A N 1
ATOM 651 C CA . ILE A 1 91 ? -1.566 21.406 16.312 1 91.94 91 ILE A CA 1
ATOM 652 C C . ILE A 1 91 ? -2.572 20.797 15.336 1 91.94 91 ILE A C 1
ATOM 654 O O . ILE A 1 91 ? -3.416 19.984 15.719 1 91.94 91 ILE A O 1
ATOM 658 N N . ILE A 1 92 ? -2.494 21.219 14.086 1 91 92 ILE A N 1
ATOM 659 C CA . ILE A 1 92 ? -3.295 20.625 13.016 1 91 92 ILE A CA 1
ATOM 660 C C . ILE A 1 92 ? -2.379 20.125 11.906 1 91 92 ILE A C 1
ATOM 662 O O . ILE A 1 92 ? -1.167 20.344 11.945 1 91 92 ILE A O 1
ATOM 666 N N . GLY A 1 93 ? -3.061 19.484 10.977 1 92.31 93 GLY A N 1
ATOM 667 C CA . GLY A 1 93 ? -2.277 18.938 9.875 1 92.31 93 GLY A CA 1
ATOM 668 C C . GLY A 1 93 ? -2.311 19.812 8.633 1 92.31 93 GLY A C 1
ATOM 669 O O . GLY A 1 93 ? -3.377 20.281 8.227 1 92.31 93 GLY A O 1
ATOM 670 N N . ASP A 1 94 ? -1.168 20.203 8.141 1 94.12 94 ASP A N 1
ATOM 671 C CA . ASP A 1 94 ? -0.987 20.656 6.77 1 94.12 94 ASP A CA 1
ATOM 672 C C . ASP A 1 94 ? -0.453 19.531 5.883 1 94.12 94 ASP A C 1
ATOM 674 O O . ASP A 1 94 ? 0.748 19.469 5.609 1 94.12 94 ASP A O 1
ATOM 678 N N . GLY A 1 95 ? -1.38 18.719 5.297 1 94 95 GLY A N 1
ATOM 679 C CA . GLY A 1 95 ? -1.018 17.359 4.965 1 94 95 GLY A CA 1
ATOM 680 C C . GLY A 1 95 ? -0.694 16.516 6.188 1 94 95 GLY A C 1
ATOM 681 O O . GLY A 1 95 ? -1.489 16.438 7.125 1 94 95 GLY A O 1
ATOM 682 N N . CYS A 1 96 ? 0.43 16 6.156 1 95.31 96 CYS A N 1
ATOM 683 C CA . CYS A 1 96 ? 0.778 15.266 7.363 1 95.31 96 CYS A CA 1
ATOM 684 C C . CYS A 1 96 ? 1.761 16.047 8.219 1 95.31 96 CYS A C 1
ATOM 686 O O . CYS A 1 96 ? 2.154 15.602 9.297 1 95.31 96 CYS A O 1
ATOM 688 N N . ASP A 1 97 ? 2.064 17.281 7.809 1 94.06 97 ASP A N 1
ATOM 689 C CA . ASP A 1 97 ? 2.971 18.125 8.578 1 94.06 97 ASP A CA 1
ATOM 690 C C . ASP A 1 97 ? 2.232 18.828 9.719 1 94.06 97 ASP A C 1
ATOM 692 O O . ASP A 1 97 ? 1.139 19.359 9.523 1 94.06 97 ASP A O 1
ATOM 696 N N . PRO A 1 98 ? 2.844 18.781 10.906 1 93.06 98 PRO A N 1
ATOM 697 C CA . PRO A 1 98 ? 2.195 19.516 11.992 1 93.06 98 PRO A CA 1
ATOM 698 C C . PRO A 1 98 ? 2.254 21.031 11.805 1 93.06 98 PRO A C 1
ATOM 700 O O . PRO A 1 98 ? 3.293 21.562 11.414 1 93.06 98 PRO A O 1
ATOM 703 N N . LEU A 1 99 ? 1.128 21.641 11.984 1 90.88 99 LEU A N 1
ATOM 704 C CA . LEU A 1 99 ? 1.017 23.109 11.953 1 90.88 99 LEU A CA 1
ATOM 705 C C . LEU A 1 99 ? 0.441 23.625 13.266 1 90.88 99 LEU A C 1
ATOM 707 O O . LEU A 1 99 ? -0.644 23.219 13.68 1 90.88 99 LEU A O 1
ATOM 711 N N . SER A 1 100 ? 1.255 24.438 13.914 1 92.12 100 SER A N 1
ATOM 712 C CA . SER A 1 100 ? 0.775 25.062 15.141 1 92.12 100 SER A CA 1
ATOM 713 C C . SER A 1 100 ? -0.096 26.281 14.844 1 92.12 100 SER A C 1
ATOM 715 O O . SER A 1 100 ? 0.364 27.234 14.227 1 92.12 100 SER A O 1
ATOM 717 N N . VAL A 1 101 ? -1.324 26.203 15.312 1 93.88 101 VAL A N 1
ATOM 718 C CA . VAL A 1 101 ? -2.248 27.297 15.023 1 93.88 101 VAL A CA 1
ATOM 719 C C . VAL A 1 101 ? -2.922 27.75 16.312 1 93.88 101 VAL A C 1
ATOM 721 O O . VAL A 1 101 ? -2.898 27.047 17.328 1 93.88 101 VAL A O 1
ATOM 724 N N . LYS A 1 102 ? -3.377 29.016 16.266 1 94.38 102 LYS A N 1
ATOM 725 C CA . LYS A 1 102 ? -4.137 29.516 17.406 1 94.38 102 LYS A CA 1
ATOM 726 C C . LYS A 1 102 ? -5.445 28.75 17.578 1 94.38 102 LYS A C 1
ATOM 728 O O . LYS A 1 102 ? -6.145 28.484 16.594 1 94.38 102 LYS A O 1
ATOM 733 N N . THR A 1 103 ? -5.777 28.375 18.812 1 94.31 103 THR A N 1
ATOM 734 C CA . THR A 1 103 ? -7.004 27.625 19.078 1 94.31 103 THR A CA 1
ATOM 735 C C . THR A 1 103 ? -8.227 28.438 18.688 1 94.31 103 THR A C 1
ATOM 737 O O . THR A 1 103 ? -9.234 27.891 18.234 1 94.31 103 THR A O 1
ATOM 740 N N . CYS A 1 104 ? -8.094 29.766 18.734 1 94.12 104 CYS A N 1
ATOM 741 C CA . CYS A 1 104 ? -9.234 30.641 18.469 1 94.12 104 CYS A CA 1
ATOM 742 C C . CYS A 1 104 ? -9.391 30.875 16.969 1 94.12 104 CYS A C 1
ATOM 744 O O . CYS A 1 104 ? -10.453 31.328 16.516 1 94.12 104 CYS A O 1
ATOM 746 N N . ASP A 1 105 ? -8.352 30.75 16.219 1 92.75 105 ASP A N 1
ATOM 747 C CA . ASP A 1 105 ? -8.367 30.953 14.781 1 92.75 105 ASP A CA 1
ATOM 748 C C . ASP A 1 105 ? -7.316 30.078 14.094 1 92.75 105 ASP A C 1
ATOM 750 O O . ASP A 1 105 ? -6.152 30.469 13.992 1 92.75 105 ASP A O 1
ATOM 754 N N . ASN A 1 106 ? -7.789 29.031 13.477 1 90.12 106 ASN A N 1
ATOM 755 C CA . ASN A 1 106 ? -6.863 28.047 12.938 1 90.12 106 ASN A CA 1
ATOM 756 C C . ASN A 1 106 ? -6.191 28.547 11.656 1 90.12 106 ASN A C 1
ATOM 758 O O . ASN A 1 106 ? -5.367 27.844 11.07 1 90.12 106 ASN A O 1
ATOM 762 N N . THR A 1 107 ? -6.473 29.766 11.211 1 90.62 107 THR A N 1
ATOM 763 C CA . THR A 1 107 ? -5.824 30.328 10.031 1 90.62 107 THR A CA 1
ATOM 764 C C . THR A 1 107 ? -4.598 31.156 10.43 1 90.62 107 THR A C 1
ATOM 766 O O . THR A 1 107 ? -3.854 31.625 9.57 1 90.62 107 THR A O 1
ATOM 769 N N . ILE A 1 108 ? -4.52 31.312 11.789 1 92.25 108 ILE A N 1
ATOM 770 C CA . ILE A 1 108 ? -3.422 32.125 12.305 1 92.25 108 ILE A CA 1
ATOM 771 C C . ILE A 1 108 ? -2.385 31.234 12.977 1 92.25 108 ILE A C 1
ATOM 773 O O . ILE A 1 108 ? -2.73 30.391 13.812 1 92.25 108 ILE A O 1
ATOM 777 N N . GLY A 1 109 ? -1.107 31.391 12.57 1 92.31 109 GLY A N 1
ATOM 778 C CA . GLY A 1 109 ? -0.047 30.656 13.25 1 92.31 109 GLY A CA 1
ATOM 779 C C . GLY A 1 109 ? 0.119 31.062 14.703 1 92.31 109 GLY A C 1
ATOM 780 O O . GLY A 1 109 ? 0.052 32.25 15.031 1 92.31 109 GLY A O 1
ATOM 781 N N . CYS A 1 110 ? 0.267 30.062 15.484 1 91.62 110 CYS A N 1
ATOM 782 C CA . CYS A 1 110 ? 0.346 30.344 16.906 1 91.62 110 CYS A CA 1
ATOM 783 C C . CYS A 1 110 ? 1.641 31.078 17.25 1 91.62 110 CYS A C 1
ATOM 785 O O . CYS A 1 110 ? 1.634 32.031 18.031 1 91.62 110 CYS A O 1
ATOM 787 N N . GLU A 1 111 ? 2.773 30.719 16.641 1 85.69 111 GLU A N 1
ATOM 788 C CA . GLU A 1 111 ? 4.074 31.297 16.953 1 85.69 111 GLU A CA 1
ATOM 789 C C . GLU A 1 111 ? 4.238 32.688 16.297 1 85.69 111 GLU A C 1
ATOM 791 O O . GLU A 1 111 ? 4.777 33.594 16.906 1 85.69 111 GLU A O 1
ATOM 796 N N . THR A 1 112 ? 3.686 32.75 15.133 1 86 112 THR A N 1
ATOM 797 C CA . THR A 1 112 ? 3.932 34 14.367 1 86 112 THR A CA 1
ATOM 798 C C . THR A 1 112 ? 2.834 35 14.625 1 86 112 THR A C 1
ATOM 800 O O . THR A 1 112 ? 3.076 36.219 14.547 1 86 112 THR A O 1
ATOM 803 N N . GLY A 1 113 ? 1.663 34.5 14.859 1 88.75 113 GLY A N 1
ATOM 804 C CA . GLY A 1 113 ? 0.504 35.375 14.977 1 88.75 113 GLY A CA 1
ATOM 805 C C . GLY A 1 113 ? 0.033 35.938 13.648 1 88.75 113 GLY A C 1
ATOM 806 O O . GLY A 1 113 ? -0.7 36.906 13.602 1 88.75 113 GLY A O 1
ATOM 807 N N . ARG A 1 114 ? 0.581 35.312 12.586 1 89.44 114 ARG A N 1
ATOM 808 C CA . ARG A 1 114 ? 0.242 35.75 11.227 1 89.44 114 ARG A CA 1
ATOM 809 C C . ARG A 1 114 ? -0.524 34.656 10.492 1 89.44 114 ARG A C 1
ATOM 811 O O . ARG A 1 114 ? -0.494 33.469 10.891 1 89.44 114 ARG A O 1
ATOM 818 N N . PRO A 1 115 ? -1.375 35.094 9.453 1 89.88 115 PRO A N 1
ATOM 819 C CA . PRO A 1 115 ? -2.096 34.094 8.672 1 89.88 115 PRO A CA 1
ATOM 820 C C . PRO A 1 115 ? -1.164 33.062 8.047 1 89.88 115 PRO A C 1
ATOM 822 O O . PRO A 1 115 ? -0.059 33.406 7.613 1 89.88 115 PRO A O 1
ATOM 825 N N . ILE A 1 116 ? -1.467 31.828 8.023 1 85.5 116 ILE A N 1
ATOM 826 C CA . ILE A 1 116 ? -0.683 30.719 7.496 1 85.5 116 ILE A CA 1
ATOM 827 C C . ILE A 1 116 ? -0.561 30.844 5.98 1 85.5 116 ILE A C 1
ATOM 829 O O . ILE A 1 116 ? 0.503 30.578 5.414 1 85.5 116 ILE A O 1
ATOM 833 N N . ARG A 1 117 ? -1.534 31.094 5.016 1 75.38 117 ARG A N 1
ATOM 834 C CA . ARG A 1 117 ? -1.48 31.234 3.564 1 75.38 117 ARG A CA 1
ATOM 835 C C . ARG A 1 117 ? -0.739 32.5 3.17 1 75.38 117 ARG A C 1
ATOM 837 O O . ARG A 1 117 ? -0.211 32.594 2.061 1 75.38 117 ARG A O 1
ATOM 844 N N . ASN A 1 118 ? -0.501 33.562 3.875 1 55.81 118 ASN A N 1
ATOM 845 C CA . ASN A 1 118 ? 0.081 34.75 3.223 1 55.81 118 ASN A CA 1
ATOM 846 C C . ASN A 1 118 ? 1.497 34.469 2.729 1 55.81 118 ASN A C 1
ATOM 848 O O . ASN A 1 118 ? 2.307 35.375 2.592 1 55.81 118 ASN A O 1
ATOM 852 N N . LYS A 1 119 ? 2.135 33.469 2.836 1 45.94 119 LYS A N 1
ATOM 853 C CA . LYS A 1 119 ? 3.576 33.5 2.613 1 45.94 119 LYS A CA 1
ATOM 854 C C . LYS A 1 119 ? 3.912 34.219 1.304 1 45.94 119 LYS A C 1
ATOM 856 O O . LYS A 1 119 ? 4.824 35.031 1.255 1 45.94 119 LYS A O 1
ATOM 861 N N . LEU A 1 120 ? 3.6 33.781 0.106 1 41.91 120 LEU A N 1
ATOM 862 C CA . LEU A 1 120 ? 4.027 34.531 -1.076 1 41.91 120 LEU A CA 1
ATOM 863 C C . LEU A 1 120 ? 3.221 35.812 -1.236 1 41.91 120 LEU A C 1
ATOM 865 O O . LEU A 1 120 ? 3.697 36.781 -1.832 1 41.91 120 LEU A O 1
ATOM 869 N N . TYR A 1 121 ? 1.909 36 -0.952 1 41.19 121 TYR A N 1
ATOM 870 C CA . TYR A 1 121 ? 1.238 37.25 -1.266 1 41.19 121 TYR A CA 1
ATOM 871 C C . TYR A 1 121 ? 1.781 38.375 -0.409 1 41.19 121 TYR A C 1
ATOM 873 O O . TYR A 1 121 ? 1.758 39.531 -0.821 1 41.19 121 TYR A O 1
ATOM 881 N N . GLU A 1 122 ? 2.182 38.125 0.848 1 42.44 122 GLU A N 1
ATOM 882 C CA . GLU A 1 122 ? 2.717 39.25 1.621 1 42.44 122 GLU A CA 1
ATOM 883 C C . GLU A 1 122 ? 4.07 39.688 1.079 1 42.44 122 GLU A C 1
ATOM 885 O O . GLU A 1 122 ? 4.449 40.875 1.222 1 42.44 122 GLU A O 1
ATOM 890 N N . ARG A 1 123 ? 4.941 38.781 0.621 1 41.91 123 ARG A N 1
ATOM 891 C CA . ARG A 1 123 ? 6.188 39.344 0.126 1 41.91 123 ARG A CA 1
ATOM 892 C C . ARG A 1 123 ? 5.934 40.219 -1.091 1 41.91 123 ARG A C 1
ATOM 894 O O . ARG A 1 123 ? 6.754 41.094 -1.42 1 41.91 123 ARG A O 1
ATOM 901 N N . LEU A 1 124 ? 4.848 39.781 -1.937 1 41.34 124 LEU A N 1
ATOM 902 C CA . LEU A 1 124 ? 4.738 40.562 -3.156 1 41.34 124 LEU A CA 1
ATOM 903 C C . LEU A 1 124 ? 3.941 41.844 -2.906 1 41.34 124 LEU A C 1
ATOM 905 O O . LEU A 1 124 ? 3.646 42.594 -3.842 1 41.34 124 LEU A O 1
ATOM 909 N N . ARG A 1 125 ? 3.309 41.969 -1.739 1 41.59 125 ARG A N 1
ATOM 910 C CA . ARG A 1 125 ? 2.662 43.25 -1.61 1 41.59 125 ARG A CA 1
ATOM 911 C C . ARG A 1 125 ? 3.693 44.375 -1.463 1 41.59 125 ARG A C 1
ATOM 913 O O . ARG A 1 125 ? 4.52 44.344 -0.546 1 41.59 125 ARG A O 1
ATOM 920 N N . PRO A 1 126 ? 3.971 45.094 -2.508 1 40.5 126 PRO A N 1
ATOM 921 C CA . PRO A 1 126 ? 4.82 46.281 -2.379 1 40.5 126 PRO A CA 1
ATOM 922 C C . PRO A 1 126 ? 4.387 47.188 -1.233 1 40.5 126 PRO A C 1
ATOM 924 O O . PRO A 1 126 ? 3.191 47.312 -0.954 1 40.5 126 PRO A O 1
ATOM 927 N N . SER A 1 127 ? 5.016 47.188 -0.042 1 39.38 127 SER A N 1
ATOM 928 C CA . SER A 1 127 ? 4.891 48.281 0.936 1 39.38 127 SER A CA 1
ATOM 929 C C . SER A 1 127 ? 4.633 49.625 0.252 1 39.38 127 SER A C 1
ATOM 931 O O . SER A 1 127 ? 5.523 50.188 -0.388 1 39.38 127 SER A O 1
ATOM 933 N N . PHE A 1 128 ? 3.482 49.812 -0.433 1 36.88 128 PHE A N 1
ATOM 934 C CA . PHE A 1 128 ? 3.215 51.188 -0.814 1 36.88 128 PHE A CA 1
ATOM 935 C C . PHE A 1 128 ? 3.279 52.094 0.4 1 36.88 128 PHE A C 1
ATOM 937 O O . PHE A 1 128 ? 2.605 51.875 1.404 1 36.88 128 PHE A O 1
ATOM 944 N N . GLY A 1 129 ? 4.449 52.688 0.756 1 35.06 129 GLY A N 1
ATOM 945 C CA . GLY A 1 129 ? 4.762 53.844 1.567 1 35.06 129 GLY A CA 1
ATOM 946 C C . GLY A 1 129 ? 3.715 54.938 1.472 1 35.06 129 GLY A C 1
ATOM 947 O O . GLY A 1 129 ? 3.592 55.625 0.437 1 35.06 129 GLY A O 1
ATOM 948 N N . THR A 1 130 ? 2.461 54.719 1.813 1 31.2 130 THR A N 1
ATOM 949 C CA . THR A 1 130 ? 1.645 55.938 1.917 1 31.2 130 THR A CA 1
ATOM 950 C C . THR A 1 130 ? 2.279 56.938 2.875 1 31.2 130 THR A C 1
ATOM 952 O O . THR A 1 130 ? 2.479 56.656 4.055 1 31.2 130 THR A O 1
ATOM 955 N N . ARG A 1 131 ? 3.227 57.75 2.318 1 34.53 131 ARG A N 1
ATOM 956 C CA . ARG A 1 131 ? 3.689 59.031 2.846 1 34.53 131 ARG A CA 1
ATOM 957 C C . ARG A 1 131 ? 2.523 59.875 3.371 1 34.53 131 ARG A C 1
ATOM 959 O O . ARG A 1 131 ? 1.594 60.188 2.627 1 34.53 131 ARG A O 1
ATOM 966 N N . SER A 1 132 ? 2.324 59.781 4.742 1 25.22 132 SER A N 1
ATOM 967 C CA . SER A 1 132 ? 1.735 60.969 5.355 1 25.22 132 SER A CA 1
ATOM 968 C C . SER A 1 132 ? 2.68 62.156 5.266 1 25.22 132 SER A C 1
ATOM 970 O O . SER A 1 132 ? 3.898 62 5.336 1 25.22 132 SER A O 1
ATOM 972 N N . MET B 1 1 ? 37.344 -4.527 -65.75 1 31.16 1 MET B N 1
ATOM 973 C CA . MET B 1 1 ? 37.375 -4.891 -64.312 1 31.16 1 MET B CA 1
ATOM 974 C C . MET B 1 1 ? 36.094 -4.441 -63.625 1 31.16 1 MET B C 1
ATOM 976 O O . MET B 1 1 ? 35.812 -3.246 -63.562 1 31.16 1 MET B O 1
ATOM 980 N N . ALA B 1 2 ? 35.031 -5.281 -63.781 1 35.5 2 ALA B N 1
ATOM 981 C CA . ALA B 1 2 ? 33.656 -5.238 -63.25 1 35.5 2 ALA B CA 1
ATOM 982 C C . ALA B 1 2 ? 33.656 -5.176 -61.719 1 35.5 2 ALA B C 1
ATOM 984 O O . ALA B 1 2 ? 34.188 -6.062 -61.062 1 35.5 2 ALA B O 1
ATOM 985 N N . THR B 1 3 ? 33.75 -3.949 -61.125 1 41.44 3 THR B N 1
ATOM 986 C CA . THR B 1 3 ? 33.656 -3.621 -59.719 1 41.44 3 THR B CA 1
ATOM 987 C C . THR B 1 3 ? 32.281 -4.02 -59.156 1 41.44 3 THR B C 1
ATOM 989 O O . THR B 1 3 ? 31.25 -3.535 -59.625 1 41.44 3 THR B O 1
ATOM 992 N N . TYR B 1 4 ? 32.125 -5.398 -58.906 1 37 4 TYR B N 1
ATOM 993 C CA . TYR B 1 4 ? 30.969 -5.902 -58.156 1 37 4 TYR B CA 1
ATOM 994 C C . TYR B 1 4 ? 30.781 -5.156 -56.844 1 37 4 TYR B C 1
ATOM 996 O O . TYR B 1 4 ? 31.688 -5.125 -56.031 1 37 4 TYR B O 1
ATOM 1004 N N . THR B 1 5 ? 30.125 -3.932 -56.875 1 42.28 5 THR B N 1
ATOM 1005 C CA . THR B 1 5 ? 29.625 -3.277 -55.656 1 42.28 5 THR B CA 1
ATOM 1006 C C . THR B 1 5 ? 28.734 -4.227 -54.875 1 42.28 5 THR B C 1
ATOM 1008 O O . THR B 1 5 ? 27.734 -4.723 -55.375 1 42.28 5 THR B O 1
ATOM 1011 N N . LEU B 1 6 ? 29.391 -5.066 -54.094 1 36.38 6 LEU B N 1
ATOM 1012 C CA . LEU B 1 6 ? 28.719 -5.871 -53.062 1 36.38 6 LEU B CA 1
ATOM 1013 C C . LEU B 1 6 ? 27.859 -4.992 -52.156 1 36.38 6 LEU B C 1
ATOM 1015 O O . LEU B 1 6 ? 28.375 -4.105 -51.469 1 36.38 6 LEU B O 1
ATOM 1019 N N . LEU B 1 7 ? 26.656 -4.641 -52.625 1 36.25 7 LEU B N 1
ATOM 1020 C CA . LEU B 1 7 ? 25.656 -4.062 -51.719 1 36.25 7 LEU B CA 1
ATOM 1021 C C . LEU B 1 7 ? 25.406 -4.977 -50.531 1 36.25 7 LEU B C 1
ATOM 1023 O O . LEU B 1 7 ? 24.969 -6.117 -50.688 1 36.25 7 LEU B O 1
ATOM 1027 N N . ALA B 1 8 ? 26.203 -4.871 -49.438 1 39.69 8 ALA B N 1
ATOM 1028 C CA . ALA B 1 8 ? 25.906 -5.477 -48.125 1 39.69 8 ALA B CA 1
ATOM 1029 C C . ALA B 1 8 ? 24.531 -5.078 -47.625 1 39.69 8 ALA B C 1
ATOM 1031 O O . ALA B 1 8 ? 24.234 -3.893 -47.469 1 39.69 8 ALA B O 1
ATOM 1032 N N . ALA B 1 9 ? 23.453 -5.859 -47.969 1 43.19 9 ALA B N 1
ATOM 1033 C CA . ALA B 1 9 ? 22.156 -5.797 -47.312 1 43.19 9 ALA B CA 1
ATOM 1034 C C . ALA B 1 9 ? 22.328 -5.945 -45.781 1 43.19 9 ALA B C 1
ATOM 1036 O O . ALA B 1 9 ? 22.703 -7.012 -45.312 1 43.19 9 ALA B O 1
ATOM 1037 N N . ILE B 1 10 ? 22.766 -4.91 -45.094 1 44.69 10 ILE B N 1
ATOM 1038 C CA . ILE B 1 10 ? 22.609 -4.945 -43.625 1 44.69 10 ILE B CA 1
ATOM 1039 C C . ILE B 1 10 ? 21.156 -5.25 -43.281 1 44.69 10 ILE B C 1
ATOM 1041 O O . ILE B 1 10 ? 20.266 -4.434 -43.531 1 44.69 10 ILE B O 1
ATOM 1045 N N . GLY B 1 11 ? 20.625 -6.52 -43.438 1 38 11 GLY B N 1
ATOM 1046 C CA . GLY B 1 11 ? 19.391 -6.918 -42.781 1 38 11 GLY B CA 1
ATOM 1047 C C . GLY B 1 11 ? 19.312 -6.473 -41.344 1 38 11 GLY B C 1
ATOM 1048 O O . GLY B 1 11 ? 20.141 -6.855 -40.531 1 38 11 GLY B O 1
ATOM 1049 N N . SER B 1 12 ? 18.781 -5.27 -41.094 1 42.84 12 SER B N 1
ATOM 1050 C CA . SER B 1 12 ? 18.391 -4.863 -39.75 1 42.84 12 SER B CA 1
ATOM 1051 C C . SER B 1 12 ? 17.562 -5.945 -39.062 1 42.84 12 SER B C 1
ATOM 1053 O O . SER B 1 12 ? 16.453 -6.262 -39.5 1 42.84 12 SER B O 1
ATOM 1055 N N . LEU B 1 13 ? 18.156 -7.016 -38.562 1 41.28 13 LEU B N 1
ATOM 1056 C CA . LEU B 1 13 ? 17.422 -7.848 -37.594 1 41.28 13 LEU B CA 1
ATOM 1057 C C . LEU B 1 13 ? 16.688 -6.992 -36.594 1 41.28 13 LEU B C 1
ATOM 1059 O O . LEU B 1 13 ? 17.312 -6.316 -35.75 1 41.28 13 LEU B O 1
ATOM 1063 N N . TYR B 1 14 ? 15.461 -6.52 -36.969 1 41.53 14 TYR B N 1
ATOM 1064 C CA . TYR B 1 14 ? 14.516 -6.027 -36 1 41.53 14 TYR B CA 1
ATOM 1065 C C . TYR B 1 14 ? 14.383 -7.008 -34.812 1 41.53 14 TYR B C 1
ATOM 1067 O O . TYR B 1 14 ? 13.961 -8.148 -35 1 41.53 14 TYR B O 1
ATOM 1075 N N . PHE B 1 15 ? 15.383 -7.129 -34.031 1 37.5 15 PHE B N 1
ATOM 1076 C CA . PHE B 1 15 ? 15.125 -7.82 -32.75 1 37.5 15 PHE B CA 1
ATOM 1077 C C . PHE B 1 15 ? 13.797 -7.371 -32.156 1 37.5 15 PHE B C 1
ATOM 1079 O O . PHE B 1 15 ? 13.672 -6.234 -31.703 1 37.5 15 PHE B O 1
ATOM 1086 N N . LEU B 1 16 ? 12.688 -7.879 -32.75 1 38.75 16 LEU B N 1
ATOM 1087 C CA . LEU B 1 16 ? 11.508 -7.859 -31.906 1 38.75 16 LEU B CA 1
ATOM 1088 C C . LEU B 1 16 ? 11.828 -8.414 -30.516 1 38.75 16 LEU B C 1
ATOM 1090 O O . LEU B 1 16 ? 11.883 -9.633 -30.328 1 38.75 16 LEU B O 1
ATOM 1094 N N . VAL B 1 17 ? 12.867 -7.984 -29.859 1 39.31 17 VAL B N 1
ATOM 1095 C CA . VAL B 1 17 ? 12.805 -8.297 -28.438 1 39.31 17 VAL B CA 1
ATOM 1096 C C . VAL B 1 17 ? 11.359 -8.234 -27.953 1 39.31 17 VAL B C 1
ATOM 1098 O O . VAL B 1 17 ? 10.766 -7.156 -27.891 1 39.31 17 VAL B O 1
ATOM 1101 N N . GLY B 1 18 ? 10.453 -9.078 -28.406 1 40.59 18 GLY B N 1
ATOM 1102 C CA . GLY B 1 18 ? 9.266 -9.289 -27.594 1 40.59 18 GLY B CA 1
ATOM 1103 C C . GLY B 1 18 ? 9.539 -9.164 -26.109 1 40.59 18 GLY B C 1
ATOM 1104 O O . GLY B 1 18 ? 10.047 -10.102 -25.484 1 40.59 18 GLY B O 1
ATOM 1105 N N . SER B 1 19 ? 10.227 -8.297 -25.562 1 45.19 19 SER B N 1
ATOM 1106 C CA . SER B 1 19 ? 10.289 -8.109 -24.125 1 45.19 19 SER B CA 1
ATOM 1107 C C . SER B 1 19 ? 8.938 -8.367 -23.469 1 45.19 19 SER B C 1
ATOM 1109 O O . SER B 1 19 ? 7.945 -7.727 -23.812 1 45.19 19 SER B O 1
ATOM 1111 N N . ALA B 1 20 ? 8.406 -9.539 -23.234 1 51.97 20 ALA B N 1
ATOM 1112 C CA . ALA B 1 20 ? 7.25 -10.008 -22.484 1 51.97 20 ALA B CA 1
ATOM 1113 C C . ALA B 1 20 ? 6.941 -9.062 -21.328 1 51.97 20 ALA B C 1
ATOM 1115 O O . ALA B 1 20 ? 7.559 -9.148 -20.266 1 51.97 20 ALA B O 1
ATOM 1116 N N . THR B 1 21 ? 6.723 -7.711 -21.531 1 64.88 21 THR B N 1
ATOM 1117 C CA . THR B 1 21 ? 6.527 -6.551 -20.672 1 64.88 21 THR B CA 1
ATOM 1118 C C . THR B 1 21 ? 5.297 -6.73 -19.781 1 64.88 21 THR B C 1
ATOM 1120 O O . THR B 1 21 ? 4.273 -7.246 -20.234 1 64.88 21 THR B O 1
ATOM 1123 N N . ALA B 1 22 ? 5.523 -6.902 -18.438 1 80.94 22 ALA B N 1
ATOM 1124 C CA . ALA B 1 22 ? 4.418 -6.914 -17.484 1 80.94 22 ALA B CA 1
ATOM 1125 C C . ALA B 1 22 ? 3.379 -5.852 -17.844 1 80.94 22 ALA B C 1
ATOM 1127 O O . ALA B 1 22 ? 3.729 -4.754 -18.281 1 80.94 22 ALA B O 1
ATOM 1128 N N . SER B 1 23 ? 2.115 -6.344 -18.094 1 87.44 23 SER B N 1
ATOM 1129 C CA . SER B 1 23 ? 1.044 -5.371 -18.281 1 87.44 23 SER B CA 1
ATOM 1130 C C . SER B 1 23 ? 0.989 -4.391 -17.109 1 87.44 23 SER B C 1
ATOM 1132 O O . SER B 1 23 ? 1.07 -4.797 -15.945 1 87.44 23 SER B O 1
ATOM 1134 N N . CYS B 1 24 ? 1.089 -3.184 -17.422 1 95.06 24 CYS B N 1
ATOM 1135 C CA . CYS B 1 24 ? 1.074 -2.156 -16.391 1 95.06 24 CYS B CA 1
ATOM 1136 C C . CYS B 1 24 ? -0.109 -1.213 -16.578 1 95.06 24 CYS B C 1
ATOM 1138 O O . CYS B 1 24 ? -0.464 -0.87 -17.703 1 95.06 24 CYS B O 1
ATOM 1140 N N . SER B 1 25 ? -0.73 -0.933 -15.531 1 96.19 25 SER B N 1
ATOM 1141 C CA . SER B 1 25 ? -1.716 0.143 -15.484 1 96.19 25 SER B CA 1
ATOM 1142 C C . SER B 1 25 ? -1.135 1.399 -14.844 1 96.19 25 SER B C 1
ATOM 1144 O O . SER B 1 25 ? -0.487 1.3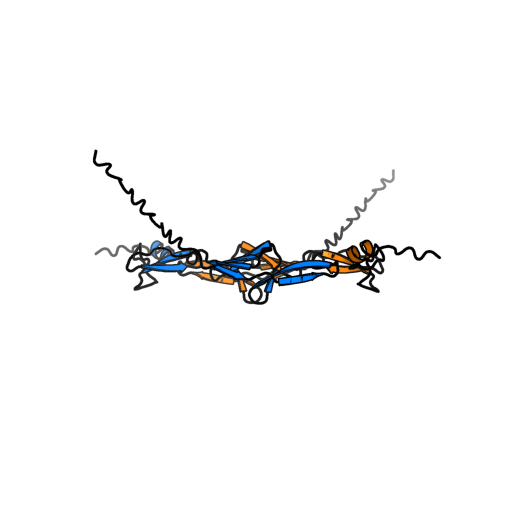25 -13.797 1 96.19 25 SER B O 1
ATOM 1146 N N . ILE B 1 26 ? -1.289 2.553 -15.492 1 97.38 26 ILE B N 1
ATOM 1147 C CA . ILE B 1 26 ? -0.745 3.807 -14.984 1 97.38 26 ILE B CA 1
ATOM 1148 C C . ILE B 1 26 ? -1.87 4.824 -14.805 1 97.38 26 ILE B C 1
ATOM 1150 O O . ILE B 1 26 ? -2.738 4.957 -15.672 1 97.38 26 ILE B O 1
ATOM 1154 N N . SER B 1 27 ? -1.915 5.414 -13.727 1 98.06 27 SER B N 1
ATOM 1155 C CA . SER B 1 27 ? -2.871 6.488 -13.469 1 98.06 27 SER B CA 1
ATOM 1156 C C . SER B 1 27 ? -2.172 7.73 -12.93 1 98.06 27 SER B C 1
ATOM 1158 O O . SER B 1 27 ? -1.183 7.625 -12.195 1 98.06 27 SER B O 1
ATOM 1160 N N . GLY B 1 28 ? -2.627 8.906 -13.203 1 97.88 28 GLY B N 1
ATOM 1161 C CA . GLY B 1 28 ? -2.035 10.148 -12.734 1 97.88 28 GLY B CA 1
ATOM 1162 C C . GLY B 1 28 ? -2.289 10.414 -11.266 1 97.88 28 GLY B C 1
ATOM 1163 O O . GLY B 1 28 ? -3.129 9.758 -10.648 1 97.88 28 GLY B O 1
ATOM 1164 N N . PRO B 1 29 ? -1.543 11.391 -10.719 1 97.94 29 PRO B N 1
ATOM 1165 C CA . PRO B 1 29 ? -1.704 11.719 -9.297 1 97.94 29 PRO B CA 1
ATOM 1166 C C . PRO B 1 29 ? -2.9 12.625 -9.039 1 97.94 29 PRO B C 1
ATOM 1168 O O . PRO B 1 29 ? -3.398 13.281 -9.953 1 97.94 29 PRO B O 1
ATOM 1171 N N . LEU B 1 30 ? -3.402 12.562 -7.816 1 97.94 30 LEU B N 1
ATOM 1172 C CA . LEU B 1 30 ? -4.32 13.57 -7.305 1 97.94 30 LEU B CA 1
ATOM 1173 C C . LEU B 1 30 ? -3.559 14.734 -6.68 1 97.94 30 LEU B C 1
ATOM 1175 O O . LEU B 1 30 ? -2.562 14.523 -5.984 1 97.94 30 LEU B O 1
ATOM 1179 N N . THR B 1 31 ? -4 15.922 -6.965 1 97.25 31 THR B N 1
ATOM 1180 C CA . THR B 1 31 ? -3.338 17.109 -6.434 1 97.25 31 THR B CA 1
ATOM 1181 C C . THR B 1 31 ? -4.297 17.922 -5.566 1 97.25 31 THR B C 1
ATOM 1183 O O . THR B 1 31 ? -5.477 18.062 -5.895 1 97.25 31 THR B O 1
ATOM 1186 N N . GLU B 1 32 ? -3.801 18.422 -4.477 1 95.25 32 GLU B N 1
ATOM 1187 C CA . GLU B 1 32 ? -4.582 19.312 -3.619 1 95.25 32 GLU B CA 1
ATOM 1188 C C . GLU B 1 32 ? -3.711 20.406 -3.02 1 95.25 32 GLU B C 1
ATOM 1190 O O . GLU B 1 32 ? -2.504 20.234 -2.85 1 95.25 32 GLU B O 1
ATOM 1195 N N . SER B 1 33 ? -4.293 21.547 -2.793 1 93.69 33 SER B N 1
ATOM 1196 C CA . SER B 1 33 ? -3.602 22.656 -2.129 1 93.69 33 SER B CA 1
ATOM 1197 C C . SER B 1 33 ? -3.805 22.594 -0.618 1 93.69 33 SER B C 1
ATOM 1199 O O . SER B 1 33 ? -4.922 22.391 -0.142 1 93.69 33 SER B O 1
ATOM 1201 N N . LEU B 1 34 ? -2.701 22.859 0.077 1 92.31 34 LEU B N 1
ATOM 1202 C CA . LEU B 1 34 ? -2.742 22.781 1.534 1 92.31 34 LEU B CA 1
ATOM 1203 C C . LEU B 1 34 ? -2.957 24.172 2.137 1 92.31 34 LEU B C 1
ATOM 1205 O O . LEU B 1 34 ? -2.973 25.172 1.414 1 92.31 34 LEU B O 1
ATOM 1209 N N . MET B 1 35 ? -3.227 24.219 3.424 1 85.69 35 MET B N 1
ATOM 1210 C CA . MET B 1 35 ? -3.422 25.484 4.121 1 85.69 35 MET B CA 1
ATOM 1211 C C . MET B 1 35 ? -2.197 26.391 3.975 1 85.69 35 MET B C 1
ATOM 1213 O O . MET B 1 35 ? -2.328 27.609 3.859 1 85.69 35 MET B O 1
ATOM 1217 N N . SER B 1 36 ? -1.089 25.844 4.031 1 84.69 36 SER B N 1
ATOM 1218 C CA . SER B 1 36 ? 0.161 26.578 3.906 1 84.69 36 SER B CA 1
ATOM 1219 C C . SER B 1 36 ? 0.362 27.078 2.479 1 84.69 36 SER B C 1
ATOM 1221 O O . SER B 1 36 ? 1.204 27.953 2.234 1 84.69 36 SER B O 1
ATOM 1223 N N . GLY B 1 37 ? -0.409 26.516 1.552 1 87.62 37 GLY B N 1
ATOM 1224 C CA . GLY B 1 37 ? -0.25 26.875 0.151 1 87.62 37 GLY B CA 1
ATOM 1225 C C . GLY B 1 37 ? 0.557 25.859 -0.634 1 87.62 37 GLY B C 1
ATOM 1226 O O . GLY B 1 37 ? 0.624 25.922 -1.863 1 87.62 37 GLY B O 1
ATOM 1227 N N . LYS B 1 38 ? 1.14 25 0.115 1 90.25 38 LYS B N 1
ATOM 1228 C CA . LYS B 1 38 ? 1.885 23.938 -0.556 1 90.25 38 LYS B CA 1
ATOM 1229 C C . LYS B 1 38 ? 0.947 23 -1.315 1 90.25 38 LYS B C 1
ATOM 1231 O O . LYS B 1 38 ? -0.222 22.859 -0.954 1 90.25 38 LYS B O 1
ATOM 1236 N N . VAL B 1 39 ? 1.511 22.453 -2.363 1 95.44 39 VAL B N 1
ATOM 1237 C CA . VAL B 1 39 ? 0.733 21.5 -3.141 1 95.44 39 VAL B CA 1
ATOM 1238 C C . VAL B 1 39 ? 1.073 20.078 -2.701 1 95.44 39 VAL B C 1
ATOM 1240 O O . VAL B 1 39 ? 2.248 19.719 -2.57 1 95.44 39 VAL B O 1
ATOM 1243 N N . ARG B 1 40 ? 0.006 19.312 -2.465 1 96.38 40 ARG B N 1
ATOM 1244 C CA . ARG B 1 40 ? 0.154 17.922 -2.062 1 96.38 40 ARG B CA 1
ATOM 1245 C C . ARG B 1 40 ? -0.33 16.969 -3.162 1 96.38 40 ARG B C 1
ATOM 1247 O O . ARG B 1 40 ? -1.434 17.141 -3.686 1 96.38 40 ARG B O 1
ATOM 1254 N N . LYS B 1 41 ? 0.556 16 -3.494 1 98.12 41 LYS B N 1
ATOM 1255 C CA . LYS B 1 41 ? 0.202 14.977 -4.473 1 98.12 41 LYS B CA 1
ATOM 1256 C C . LYS B 1 41 ? 0.008 13.617 -3.799 1 98.12 41 LYS B C 1
ATOM 1258 O O . LYS B 1 41 ? 0.754 13.258 -2.885 1 98.12 41 LYS B O 1
ATOM 1263 N N . THR B 1 42 ? -0.968 12.891 -4.258 1 98.56 42 THR B N 1
ATOM 1264 C CA . THR B 1 42 ? -1.257 11.539 -3.771 1 98.56 42 THR B CA 1
ATOM 1265 C C . THR B 1 42 ? -1.711 10.641 -4.918 1 98.56 42 THR B C 1
ATOM 1267 O O . THR B 1 42 ? -1.964 11.117 -6.023 1 98.56 42 THR B O 1
ATOM 1270 N N . CYS B 1 43 ? -1.771 9.414 -4.672 1 98.75 43 CYS B N 1
ATOM 1271 C CA . CYS B 1 43 ? -2.275 8.438 -5.633 1 98.75 43 CYS B CA 1
ATOM 1272 C C . CYS B 1 43 ? -3.547 7.77 -5.117 1 98.75 43 CYS B C 1
ATOM 1274 O O . CYS B 1 43 ? -3.734 7.637 -3.904 1 98.75 43 CYS B O 1
ATOM 1276 N N . LEU B 1 44 ? -4.348 7.465 -6.043 1 98.19 44 LEU B N 1
ATOM 1277 C CA . LEU B 1 44 ? -5.562 6.734 -5.688 1 98.19 44 LEU B CA 1
ATOM 1278 C C . LEU B 1 44 ? -5.465 5.273 -6.113 1 98.19 44 LEU B C 1
ATOM 1280 O O . LEU B 1 44 ? -5.176 4.98 -7.277 1 98.19 44 LEU B O 1
ATOM 1284 N N . TYR B 1 45 ? -5.73 4.297 -5.195 1 97.5 45 TYR B N 1
ATOM 1285 C CA . TYR B 1 45 ? -5.848 2.867 -5.461 1 97.5 45 TYR B CA 1
ATOM 1286 C C . TYR B 1 45 ? -7.078 2.281 -4.781 1 97.5 45 TYR B C 1
ATOM 1288 O O . TYR B 1 45 ? -7.156 2.252 -3.549 1 97.5 45 TYR B O 1
ATOM 1296 N N . ASN B 1 46 ? -8 1.726 -5.484 1 93.44 46 ASN B N 1
ATOM 1297 C CA . ASN B 1 46 ? -9.227 1.148 -4.941 1 93.44 46 ASN B CA 1
ATOM 1298 C C . ASN B 1 46 ? -9.797 2.004 -3.814 1 93.44 46 ASN B C 1
ATOM 1300 O O . ASN B 1 46 ? -10.078 1.499 -2.727 1 93.44 46 ASN B O 1
ATOM 1304 N N . ASP B 1 47 ? -9.922 3.256 -3.908 1 92.94 47 ASP B N 1
ATOM 1305 C CA . ASP B 1 47 ? -10.547 4.23 -3.021 1 92.94 47 ASP B CA 1
ATOM 1306 C C . ASP B 1 47 ? -9.625 4.586 -1.855 1 92.94 47 ASP B C 1
ATOM 1308 O O . ASP B 1 47 ? -10.078 5.117 -0.84 1 92.94 47 ASP B O 1
ATOM 1312 N N . VAL B 1 48 ? -8.453 4.074 -1.943 1 95.44 48 VAL B N 1
ATOM 1313 C CA . VAL B 1 48 ? -7.453 4.434 -0.939 1 95.44 48 VAL B CA 1
ATOM 1314 C C . VAL B 1 48 ? -6.488 5.465 -1.514 1 95.44 48 VAL B C 1
ATOM 1316 O O . VAL B 1 48 ? -5.926 5.266 -2.592 1 95.44 48 VAL B O 1
ATOM 1319 N N . ARG B 1 49 ? -6.336 6.516 -0.827 1 97.69 49 ARG B N 1
ATOM 1320 C CA . ARG B 1 49 ? -5.379 7.543 -1.229 1 97.69 49 ARG B CA 1
ATOM 1321 C C . ARG B 1 49 ? -4.027 7.324 -0.562 1 97.69 49 ARG B C 1
ATOM 1323 O O . ARG B 1 49 ? -3.941 7.234 0.664 1 97.69 49 ARG B O 1
ATOM 1330 N N . LEU B 1 50 ? -3.047 7.254 -1.37 1 98.56 50 LEU B N 1
ATOM 1331 C CA . LEU B 1 50 ? -1.713 6.891 -0.904 1 98.56 50 LEU B CA 1
ATOM 1332 C C . LEU B 1 50 ? -0.739 8.047 -1.09 1 98.56 50 LEU B C 1
ATOM 1334 O O . LEU B 1 50 ? -0.793 8.758 -2.1 1 98.56 50 LEU B O 1
ATOM 1338 N N . GLU B 1 51 ? 0.123 8.203 -0.106 1 98.5 51 GLU B N 1
ATOM 1339 C CA . GLU B 1 51 ? 1.15 9.234 -0.196 1 98.5 51 GLU B CA 1
ATOM 1340 C C . GLU B 1 51 ? 2.234 8.852 -1.198 1 98.5 51 GLU B C 1
ATOM 1342 O O . GLU B 1 51 ? 2.471 7.664 -1.44 1 98.5 51 GLU B O 1
ATOM 1347 N N . ILE B 1 52 ? 2.848 9.859 -1.77 1 98.44 52 ILE B N 1
ATOM 1348 C CA . ILE B 1 52 ? 3.996 9.625 -2.637 1 98.44 52 ILE B CA 1
ATOM 1349 C C . ILE B 1 52 ? 5.059 8.82 -1.884 1 98.44 52 ILE B C 1
ATOM 1351 O O . ILE B 1 52 ? 5.324 9.086 -0.709 1 98.44 52 ILE B O 1
ATOM 1355 N N . GLY B 1 53 ? 5.613 7.852 -2.559 1 98.06 53 GLY B N 1
ATOM 1356 C CA . GLY B 1 53 ? 6.625 7 -1.945 1 98.06 53 GLY B CA 1
ATOM 1357 C C . GLY B 1 53 ? 6.09 5.645 -1.532 1 98.06 53 GLY B C 1
ATOM 1358 O O . GLY B 1 53 ? 6.863 4.742 -1.201 1 98.06 53 GLY B O 1
ATOM 1359 N N . SER B 1 54 ? 4.812 5.488 -1.578 1 98.5 54 SER B N 1
ATOM 1360 C CA . SER B 1 54 ? 4.188 4.219 -1.217 1 98.5 54 SER B CA 1
ATOM 1361 C C . SER B 1 54 ? 4.484 3.141 -2.252 1 98.5 54 SER B C 1
ATOM 1363 O O . SER B 1 54 ? 4.504 3.412 -3.453 1 98.5 54 SER B O 1
ATOM 1365 N N . GLU B 1 55 ? 4.734 1.901 -1.757 1 98.56 55 GLU B N 1
ATOM 1366 C CA . GLU B 1 55 ? 4.961 0.718 -2.58 1 98.56 55 GLU B CA 1
ATOM 1367 C C . GLU B 1 55 ? 4.352 -0.525 -1.941 1 98.56 55 GLU B C 1
ATOM 1369 O O . GLU B 1 55 ? 4.551 -0.781 -0.752 1 98.56 55 GLU B O 1
ATOM 1374 N N . PHE B 1 56 ? 3.73 -1.257 -2.783 1 98.62 56 PHE B N 1
ATOM 1375 C CA . PHE B 1 56 ? 3.121 -2.461 -2.23 1 98.62 56 PHE B CA 1
ATOM 1376 C C . PHE B 1 56 ? 2.848 -3.482 -3.328 1 98.62 56 PHE B C 1
ATOM 1378 O O . PHE B 1 56 ? 2.779 -3.131 -4.508 1 98.62 56 PHE B O 1
ATOM 1385 N N . ASP B 1 57 ? 2.736 -4.73 -2.893 1 98.38 57 ASP B N 1
ATOM 1386 C CA . ASP B 1 57 ? 2.363 -5.84 -3.766 1 98.38 57 ASP B CA 1
ATOM 1387 C C . ASP B 1 57 ? 0.983 -6.387 -3.402 1 98.38 57 ASP B C 1
ATOM 1389 O O . ASP B 1 57 ? 0.674 -6.574 -2.225 1 98.38 57 ASP B O 1
ATOM 1393 N N . THR B 1 58 ? 0.195 -6.629 -4.438 1 98 58 THR B N 1
ATOM 1394 C CA . THR B 1 58 ? -1.149 -7.141 -4.191 1 98 58 THR B CA 1
ATOM 1395 C C . THR B 1 58 ? -1.185 -8.664 -4.32 1 98 58 THR B C 1
ATOM 1397 O O . THR B 1 58 ? -0.298 -9.258 -4.938 1 98 58 THR B O 1
ATOM 1400 N N . SER B 1 59 ? -2.221 -9.25 -3.732 1 96.88 59 SER B N 1
ATOM 1401 C CA . SER B 1 59 ? -2.381 -10.695 -3.816 1 96.88 59 SER B CA 1
ATOM 1402 C C . SER B 1 59 ? -2.66 -11.141 -5.25 1 96.88 59 SER B C 1
ATOM 1404 O O . SER B 1 59 ? -2.525 -12.32 -5.574 1 96.88 59 SER B O 1
ATOM 1406 N N . SER B 1 60 ? -3.129 -10.234 -6.094 1 94.62 60 SER B N 1
ATOM 1407 C CA . SER B 1 60 ? -3.316 -10.516 -7.516 1 94.62 60 SER B CA 1
ATOM 1408 C C . SER B 1 60 ? -2 -10.414 -8.281 1 94.62 60 SER B C 1
ATOM 1410 O O . SER B 1 60 ? -1.987 -10.445 -9.508 1 94.62 60 SER B O 1
ATOM 1412 N N . CYS B 1 61 ? -0.979 -10.203 -7.645 1 96.38 61 CYS B N 1
ATOM 1413 C CA . CYS B 1 61 ? 0.388 -10.25 -8.148 1 96.38 61 CYS B CA 1
ATOM 1414 C C . CYS B 1 61 ? 0.687 -9.031 -9.023 1 96.38 61 CYS B C 1
ATOM 1416 O O . CYS B 1 61 ? 1.156 -9.172 -10.148 1 96.38 61 CYS B O 1
ATOM 1418 N N . GLU B 1 62 ? 0.461 -7.949 -8.461 1 96.94 62 GLU B N 1
ATOM 1419 C CA . GLU B 1 62 ? 0.855 -6.664 -9.023 1 96.94 62 GLU B CA 1
ATOM 1420 C C . GLU B 1 62 ? 1.747 -5.887 -8.062 1 96.94 62 GLU B C 1
ATOM 1422 O O . GLU B 1 62 ? 1.515 -5.891 -6.855 1 96.94 62 GLU B O 1
ATOM 1427 N N . HIS B 1 63 ? 2.742 -5.34 -8.641 1 97.88 63 HIS B N 1
ATOM 1428 C CA . HIS B 1 63 ? 3.537 -4.371 -7.895 1 97.88 63 HIS B CA 1
ATOM 1429 C C . HIS B 1 63 ? 3.117 -2.943 -8.219 1 97.88 63 HIS B C 1
ATOM 1431 O O . HIS B 1 63 ? 3.115 -2.543 -9.391 1 97.88 63 HIS B O 1
ATOM 1437 N N . CYS B 1 64 ? 2.799 -2.232 -7.105 1 98.5 64 CYS B N 1
ATOM 1438 C CA . CYS B 1 64 ? 2.328 -0.866 -7.305 1 98.5 64 CYS B CA 1
ATOM 1439 C C . CYS B 1 64 ? 3.252 0.135 -6.621 1 98.5 64 CYS B C 1
ATOM 1441 O O . CYS B 1 64 ? 3.762 -0.128 -5.531 1 98.5 64 CYS B O 1
ATOM 1443 N N . SER B 1 65 ? 3.471 1.237 -7.309 1 98.62 65 SER B N 1
ATOM 1444 C CA . SER B 1 65 ? 4.301 2.318 -6.785 1 98.62 65 SER B CA 1
ATOM 1445 C C . SER B 1 65 ? 3.646 3.676 -7.016 1 98.62 65 SER B C 1
ATOM 1447 O O . SER B 1 65 ? 3.17 3.965 -8.117 1 98.62 65 SER B O 1
ATOM 1449 N N . CYS B 1 66 ? 3.555 4.41 -5.992 1 98.81 66 CYS B N 1
ATOM 1450 C CA . CYS B 1 66 ? 3.037 5.77 -6.07 1 98.81 66 CYS B CA 1
ATOM 1451 C C . CYS B 1 66 ? 4.172 6.785 -6.113 1 98.81 66 CYS B C 1
ATOM 1453 O O . CYS B 1 66 ? 4.914 6.93 -5.141 1 98.81 66 CYS B O 1
ATOM 1455 N N . THR B 1 67 ? 4.34 7.527 -7.219 1 98.5 67 THR B N 1
ATOM 1456 C CA . THR B 1 67 ? 5.371 8.539 -7.406 1 98.5 67 THR B CA 1
ATOM 1457 C C . THR B 1 67 ? 4.75 9.891 -7.734 1 98.5 67 THR B C 1
ATOM 1459 O O . THR B 1 67 ? 3.525 10.031 -7.762 1 98.5 67 THR B O 1
ATOM 1462 N N . GLU B 1 68 ? 5.605 10.867 -7.957 1 98.06 68 GLU B N 1
ATOM 1463 C CA . GLU B 1 68 ? 5.137 12.195 -8.336 1 98.06 68 GLU B CA 1
ATOM 1464 C C . GLU B 1 68 ? 4.352 12.156 -9.641 1 98.06 68 GLU B C 1
ATOM 1466 O O . GLU B 1 68 ? 3.494 13.008 -9.883 1 98.06 68 GLU B O 1
ATOM 1471 N N . SER B 1 69 ? 4.609 11.117 -10.469 1 98 69 SER B N 1
ATOM 1472 C CA . SER B 1 69 ? 3.965 11 -11.773 1 98 69 SER B CA 1
ATOM 1473 C C . SER B 1 69 ? 2.656 10.227 -11.68 1 98 69 SER B C 1
ATOM 1475 O O . SER B 1 69 ? 1.896 10.156 -12.648 1 98 69 SER B O 1
ATOM 1477 N N . GLY B 1 70 ? 2.439 9.656 -10.492 1 98.5 70 GLY B N 1
ATOM 1478 C CA . GLY B 1 70 ? 1.208 8.906 -10.312 1 98.5 70 GLY B CA 1
ATOM 1479 C C . GLY B 1 70 ? 1.443 7.457 -9.938 1 98.5 70 GLY B C 1
ATOM 1480 O O . GLY B 1 70 ? 2.533 7.094 -9.492 1 98.5 70 GLY B O 1
ATOM 1481 N N . LEU B 1 71 ? 0.356 6.707 -10.016 1 98.69 71 LEU B N 1
ATOM 1482 C CA . LEU B 1 71 ? 0.388 5.309 -9.602 1 98.69 71 LEU B CA 1
ATOM 1483 C C . LEU B 1 71 ? 0.68 4.391 -10.781 1 98.69 71 LEU B C 1
ATOM 1485 O O . LEU B 1 71 ? 0.074 4.535 -11.852 1 98.69 71 LEU B O 1
ATOM 1489 N N . SER B 1 72 ? 1.645 3.545 -10.625 1 98.44 72 SER B N 1
ATOM 1490 C CA . SER B 1 72 ? 1.908 2.482 -11.594 1 98.44 72 SER B CA 1
ATOM 1491 C C . SER B 1 72 ? 1.8 1.107 -10.938 1 98.44 72 SER B C 1
ATOM 1493 O O . SER B 1 72 ? 2.348 0.881 -9.859 1 98.44 72 SER B O 1
ATOM 1495 N N . CYS B 1 73 ? 0.991 0.261 -11.516 1 97.94 73 CYS B N 1
ATOM 1496 C CA . CYS B 1 73 ? 0.871 -1.124 -11.07 1 97.94 73 CYS B CA 1
ATOM 1497 C C . CYS B 1 73 ? 1.168 -2.088 -12.219 1 97.94 73 CYS B C 1
ATOM 1499 O O . CYS B 1 73 ? 0.522 -2.031 -13.266 1 97.94 73 CYS B O 1
ATOM 1501 N N . CYS B 1 74 ? 2.186 -2.965 -11.992 1 97.19 74 CYS B N 1
ATOM 1502 C CA . CYS B 1 74 ? 2.619 -3.904 -13.023 1 97.19 74 CYS B CA 1
ATOM 1503 C C . CYS B 1 74 ? 2.596 -5.336 -12.5 1 97.19 74 CYS B C 1
ATOM 1505 O O . CYS B 1 74 ? 2.811 -5.57 -11.312 1 97.19 74 CYS B O 1
ATOM 1507 N N . GLY B 1 75 ? 2.332 -6.215 -13.398 1 95.75 75 GLY B N 1
ATOM 1508 C CA . GLY B 1 75 ? 2.318 -7.617 -13.023 1 95.75 75 GLY B CA 1
ATOM 1509 C C . GLY B 1 75 ? 3.676 -8.133 -12.586 1 95.75 75 GLY B C 1
ATOM 1510 O O . GLY B 1 75 ? 4.703 -7.734 -13.133 1 95.75 75 GLY B O 1
ATOM 1511 N N . ILE B 1 76 ? 3.664 -9.055 -11.602 1 95 76 ILE B N 1
ATOM 1512 C CA . ILE B 1 76 ? 4.887 -9.688 -11.125 1 95 76 ILE B CA 1
ATOM 1513 C C . ILE B 1 76 ? 4.711 -11.203 -11.117 1 95 76 ILE B C 1
ATOM 1515 O O . ILE B 1 76 ? 3.605 -11.711 -11.312 1 95 76 ILE B O 1
ATOM 1519 N N . GLY B 1 77 ? 5.812 -11.922 -10.82 1 93.75 77 GLY B N 1
ATOM 1520 C CA . GLY B 1 77 ? 5.73 -13.375 -10.812 1 93.75 77 GLY B CA 1
ATOM 1521 C C . GLY B 1 77 ? 5.219 -13.945 -12.125 1 93.75 77 GLY B C 1
ATOM 1522 O O . GLY B 1 77 ? 5.723 -13.602 -13.195 1 93.75 77 GLY B O 1
ATOM 1523 N N . TYR B 1 78 ? 4.199 -14.781 -11.984 1 91.06 78 TYR B N 1
ATOM 1524 C CA . TYR B 1 78 ? 3.691 -15.43 -13.188 1 91.06 78 TYR B CA 1
ATOM 1525 C C . TYR B 1 78 ? 2.91 -14.445 -14.047 1 91.06 78 TYR B C 1
ATOM 1527 O O . TYR B 1 78 ? 2.605 -14.734 -15.211 1 91.06 78 TYR B O 1
ATOM 1535 N N . ARG B 1 79 ? 2.662 -13.219 -13.461 1 92.69 79 ARG B N 1
ATOM 1536 C CA . ARG B 1 79 ? 1.948 -12.195 -14.219 1 92.69 79 ARG B CA 1
ATOM 1537 C C . ARG B 1 79 ? 2.918 -11.195 -14.828 1 92.69 79 ARG B C 1
ATOM 1539 O O . ARG B 1 79 ? 2.498 -10.203 -15.422 1 92.69 79 ARG B O 1
ATOM 1546 N N . ALA B 1 80 ? 4.246 -11.32 -14.625 1 89.25 80 ALA B N 1
ATOM 1547 C CA . ALA B 1 80 ? 5.258 -10.398 -15.125 1 89.25 80 ALA B CA 1
ATOM 1548 C C . ALA B 1 80 ? 5.355 -10.469 -16.641 1 89.25 80 ALA B C 1
ATOM 1550 O O . ALA B 1 80 ? 6.043 -9.648 -17.266 1 89.25 80 ALA B O 1
ATOM 1551 N N . GLY B 1 81 ? 4.656 -11.188 -17.328 1 78.88 81 GLY B N 1
ATOM 1552 C CA . GLY B 1 81 ? 4.723 -11.328 -18.766 1 78.88 81 GLY B CA 1
ATOM 1553 C C . GLY B 1 81 ? 4.938 -12.758 -19.234 1 78.88 81 GLY B C 1
ATOM 1554 O O . GLY B 1 81 ? 4.738 -13.695 -18.453 1 78.88 81 GLY B O 1
ATOM 1555 N N . ALA B 1 82 ? 5.418 -12.766 -20.469 1 69.62 82 ALA B N 1
ATOM 1556 C CA . ALA B 1 82 ? 5.199 -14 -21.203 1 69.62 82 ALA B CA 1
ATOM 1557 C C . ALA B 1 82 ? 6.246 -15.055 -20.828 1 69.62 82 ALA B C 1
ATOM 1559 O O . ALA B 1 82 ? 7.449 -14.805 -20.953 1 69.62 82 ALA B O 1
ATOM 1560 N N . ILE B 1 83 ? 5.836 -15.789 -19.969 1 77.56 83 ILE B N 1
ATOM 1561 C CA . ILE B 1 83 ? 6.617 -17 -19.734 1 77.56 83 ILE B CA 1
ATOM 1562 C C . ILE B 1 83 ? 6.375 -18 -20.859 1 77.56 83 ILE B C 1
ATOM 1564 O O . ILE B 1 83 ? 5.227 -18.312 -21.172 1 77.56 83 ILE B O 1
ATOM 1568 N N . GLN B 1 84 ? 7.363 -18.312 -21.609 1 77.69 84 GLN B N 1
ATOM 1569 C CA . GLN B 1 84 ? 7.246 -19.297 -22.672 1 77.69 84 GLN B CA 1
ATOM 1570 C C . GLN B 1 84 ? 6.898 -20.672 -22.125 1 77.69 84 GLN B C 1
ATOM 1572 O O . GLN B 1 84 ? 7.406 -21.078 -21.062 1 77.69 84 GLN B O 1
ATOM 1577 N N . THR B 1 85 ? 5.887 -21.219 -22.719 1 83.38 85 THR B N 1
ATOM 1578 C CA . THR B 1 85 ? 5.535 -22.562 -22.297 1 83.38 85 THR B CA 1
ATOM 1579 C C . THR B 1 85 ? 5.699 -23.547 -23.453 1 83.38 85 THR B C 1
ATOM 1581 O O . THR B 1 85 ? 5.836 -23.141 -24.609 1 83.38 85 THR B O 1
ATOM 1584 N N . PHE B 1 86 ? 5.957 -24.812 -23.141 1 87.19 86 PHE B N 1
ATOM 1585 C CA . PHE B 1 86 ? 6.035 -25.906 -24.094 1 87.19 86 PHE B CA 1
ATOM 1586 C C . PHE B 1 86 ? 4.645 -26.375 -24.516 1 87.19 86 PHE B C 1
ATOM 1588 O O . PHE B 1 86 ? 3.68 -26.188 -23.766 1 87.19 86 PHE B O 1
ATOM 1595 N N . PRO B 1 87 ? 4.594 -26.891 -25.797 1 90.62 87 PRO B N 1
ATOM 1596 C CA . PRO B 1 87 ? 3.293 -27.469 -26.156 1 90.62 87 PRO B CA 1
ATOM 1597 C C . PRO B 1 87 ? 2.773 -28.453 -25.109 1 90.62 87 PRO B C 1
ATOM 1599 O O . PRO B 1 87 ? 3.537 -29.266 -24.594 1 90.62 87 PRO B O 1
ATOM 1602 N N . GLY B 1 88 ? 1.593 -28.297 -24.797 1 93.81 88 GLY B N 1
ATOM 1603 C CA . GLY B 1 88 ? 0.965 -29.172 -23.812 1 93.81 88 GLY B CA 1
ATOM 1604 C C . GLY B 1 88 ? 1.146 -28.688 -22.391 1 93.81 88 GLY B C 1
ATOM 1605 O O . GLY B 1 88 ? 0.681 -29.344 -21.438 1 93.81 88 GLY B O 1
ATOM 1606 N N . CYS B 1 89 ? 1.86 -27.609 -22.25 1 94.19 89 CYS B N 1
ATOM 1607 C CA . CYS B 1 89 ? 2.102 -27.078 -20.922 1 94.19 89 CYS B CA 1
ATOM 1608 C C . CYS B 1 89 ? 1.567 -25.656 -20.797 1 94.19 89 CYS B C 1
ATOM 1610 O O . CYS B 1 89 ? 1.449 -24.938 -21.797 1 94.19 89 CYS B O 1
ATOM 1612 N N . GLU B 1 90 ? 1.157 -25.312 -19.609 1 91.94 90 GLU B N 1
ATOM 1613 C CA . GLU B 1 90 ? 0.746 -23.953 -19.312 1 91.94 90 GLU B CA 1
ATOM 1614 C C . GLU B 1 90 ? 1.31 -23.484 -17.969 1 91.94 90 GLU B C 1
ATOM 1616 O O . GLU B 1 90 ? 1.638 -24.312 -17.109 1 91.94 90 GLU B O 1
ATOM 1621 N N . ILE B 1 91 ? 1.495 -22.203 -17.906 1 92.06 91 ILE B N 1
ATOM 1622 C CA . I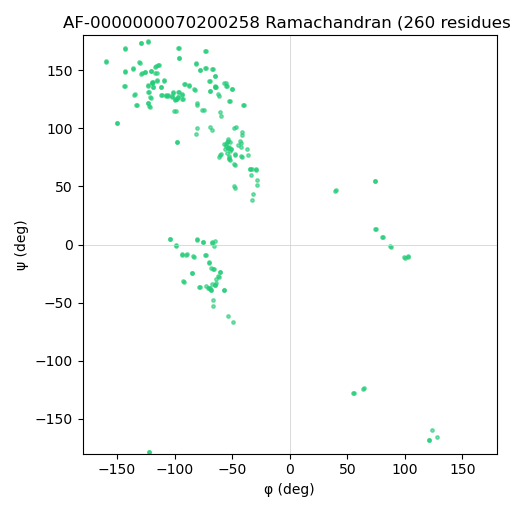LE B 1 91 ? 1.999 -21.625 -16.672 1 92.06 91 ILE B CA 1
ATOM 1623 C C . ILE B 1 91 ? 0.833 -21.094 -15.836 1 92.06 91 ILE B C 1
ATOM 1625 O O . ILE B 1 91 ? 0.006 -20.328 -16.344 1 92.06 91 ILE B O 1
ATOM 1629 N N . ILE B 1 92 ? 0.752 -21.5 -14.586 1 91.12 92 ILE B N 1
ATOM 1630 C CA . ILE B 1 92 ? -0.222 -20.969 -13.641 1 91.12 92 ILE B CA 1
ATOM 1631 C C . ILE B 1 92 ? 0.498 -20.406 -12.414 1 91.12 92 ILE B C 1
ATOM 1633 O O . ILE B 1 92 ? 1.716 -20.562 -12.281 1 91.12 92 ILE B O 1
ATOM 1637 N N . GLY B 1 93 ? -0.337 -19.812 -11.586 1 92.5 93 GLY B N 1
ATOM 1638 C CA . GLY B 1 93 ? 0.253 -19.234 -10.391 1 92.5 93 GLY B CA 1
ATOM 1639 C C . GLY B 1 93 ? 0.093 -20.109 -9.164 1 92.5 93 GLY B C 1
ATOM 1640 O O . GLY B 1 93 ? -0.99 -20.641 -8.906 1 92.5 93 GLY B O 1
ATOM 1641 N N . ASP B 1 94 ? 1.17 -20.438 -8.5 1 94.12 94 ASP B N 1
ATOM 1642 C CA . ASP B 1 94 ? 1.184 -20.891 -7.113 1 94.12 94 ASP B CA 1
ATOM 1643 C C . ASP B 1 94 ? 1.523 -19.734 -6.164 1 94.12 94 ASP B C 1
ATOM 1645 O O . ASP B 1 94 ? 2.67 -19.609 -5.727 1 94.12 94 ASP B O 1
ATOM 1649 N N . GLY B 1 95 ? 0.489 -18.984 -5.723 1 94.19 95 GLY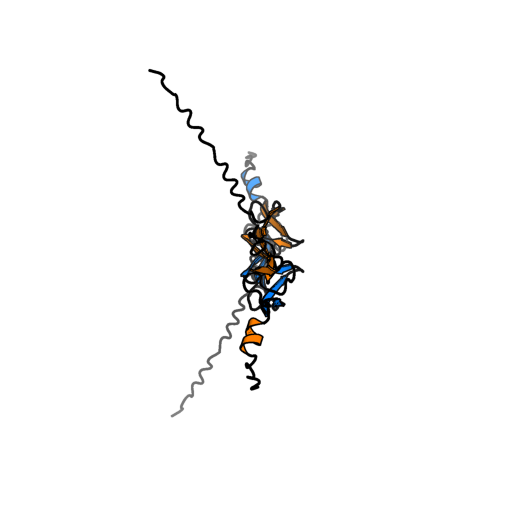 B N 1
ATOM 1650 C CA . GLY B 1 95 ? 0.723 -17.594 -5.352 1 94.19 95 GLY B CA 1
ATOM 1651 C C . GLY B 1 95 ? 1.167 -16.734 -6.52 1 94.19 95 GLY B C 1
ATOM 1652 O O . GLY B 1 95 ? 0.51 -16.703 -7.562 1 94.19 95 GLY B O 1
ATOM 1653 N N . CYS B 1 96 ? 2.232 -16.156 -6.332 1 95.38 96 CYS B N 1
ATOM 1654 C CA . CYS B 1 96 ? 2.705 -15.398 -7.484 1 95.38 96 CYS B CA 1
ATOM 1655 C C . CYS B 1 96 ? 3.84 -16.125 -8.188 1 95.38 96 CYS B C 1
ATOM 1657 O O . CYS B 1 96 ? 4.352 -15.656 -9.211 1 95.38 96 CYS B O 1
ATOM 1659 N N . ASP B 1 97 ? 4.152 -17.328 -7.727 1 94.19 97 ASP B N 1
ATOM 1660 C CA . ASP B 1 97 ? 5.207 -18.125 -8.359 1 94.19 97 ASP B CA 1
ATOM 1661 C C . ASP B 1 97 ? 4.676 -18.859 -9.586 1 94.19 97 ASP B C 1
ATOM 1663 O O . ASP B 1 97 ? 3.602 -19.453 -9.547 1 94.19 97 ASP B O 1
ATOM 1667 N N . PRO B 1 98 ? 5.449 -18.781 -10.695 1 93.19 98 PRO B N 1
ATOM 1668 C CA . PRO B 1 98 ? 5.004 -19.547 -11.859 1 93.19 98 PRO B CA 1
ATOM 1669 C C . PRO B 1 98 ? 5.121 -21.047 -11.656 1 93.19 98 PRO B C 1
ATOM 1671 O O . PRO B 1 98 ? 6.129 -21.531 -11.125 1 93.19 98 PRO B O 1
ATOM 1674 N N . LEU B 1 99 ? 4.066 -21.734 -11.984 1 90.94 99 LEU B N 1
ATOM 1675 C CA . LEU B 1 99 ? 4.035 -23.188 -11.969 1 90.94 99 LEU B CA 1
ATOM 1676 C C . LEU B 1 99 ? 3.682 -23.75 -13.344 1 90.94 99 LEU B C 1
ATOM 1678 O O . LEU B 1 99 ? 2.643 -23.406 -13.906 1 90.94 99 LEU B O 1
ATOM 1682 N N . SER B 1 100 ? 4.621 -24.5 -13.875 1 92.19 100 SER B N 1
ATOM 1683 C CA . SER B 1 100 ? 4.355 -25.141 -15.156 1 92.19 100 SER B CA 1
ATOM 1684 C C . SER B 1 100 ? 3.523 -26.406 -14.977 1 92.19 100 SER B C 1
ATOM 1686 O O . SER B 1 100 ? 3.949 -27.344 -14.305 1 92.19 100 SER B O 1
ATOM 1688 N N . VAL B 1 101 ? 2.375 -26.422 -15.633 1 93.94 101 VAL B N 1
ATOM 1689 C CA . VAL B 1 101 ? 1.488 -27.562 -15.477 1 93.94 101 VAL B CA 1
ATOM 1690 C C . VAL B 1 101 ? 1.028 -28.062 -16.844 1 93.94 101 VAL B C 1
ATOM 1692 O O . VAL B 1 101 ? 1.148 -27.328 -17.844 1 93.94 101 VAL B O 1
ATOM 1695 N N . LYS B 1 102 ? 0.64 -29.344 -16.844 1 94.44 102 LYS B N 1
ATOM 1696 C CA . LYS B 1 102 ? 0.078 -29.875 -18.078 1 94.44 102 LYS B CA 1
ATOM 1697 C C . LYS B 1 102 ? -1.236 -29.188 -18.422 1 94.44 102 LYS B C 1
ATOM 1699 O O . LYS B 1 102 ? -2.078 -28.969 -17.562 1 94.44 102 LYS B O 1
ATOM 1704 N N . THR B 1 103 ? -1.407 -28.828 -19.703 1 94.38 103 THR B N 1
ATOM 1705 C CA . THR B 1 103 ? -2.623 -28.156 -20.141 1 94.38 103 THR B CA 1
ATOM 1706 C C . THR B 1 103 ? -3.844 -29.031 -19.922 1 94.38 103 THR B C 1
ATOM 1708 O O . THR B 1 103 ? -4.934 -28.547 -19.625 1 94.38 103 THR B O 1
ATOM 1711 N N . CYS B 1 104 ? -3.633 -30.344 -19.953 1 94.06 104 CYS B N 1
ATOM 1712 C CA . CYS B 1 104 ? -4.746 -31.281 -19.844 1 94.06 104 CYS B CA 1
ATOM 1713 C C . CYS B 1 104 ? -5.102 -31.547 -18.375 1 94.06 104 CYS B C 1
ATOM 1715 O O . CYS B 1 104 ? -6.184 -32.031 -18.078 1 94.06 104 CYS B O 1
ATOM 1717 N N . ASP B 1 105 ? -4.184 -31.359 -17.5 1 92.88 105 ASP B N 1
ATOM 1718 C CA . ASP B 1 105 ? -4.383 -31.562 -16.062 1 92.88 105 ASP B CA 1
ATOM 1719 C C . ASP B 1 105 ? -3.492 -30.641 -15.25 1 92.88 105 ASP B C 1
ATOM 1721 O O . ASP B 1 105 ? -2.328 -30.953 -14.992 1 92.88 105 ASP B O 1
ATOM 1725 N N . ASN B 1 106 ? -4.117 -29.625 -14.711 1 90.31 106 ASN B N 1
ATOM 1726 C CA . ASN B 1 106 ? -3.334 -28.594 -14.055 1 90.31 106 ASN B CA 1
ATOM 1727 C C . ASN B 1 106 ? -2.826 -29.047 -12.695 1 90.31 106 ASN B C 1
ATOM 1729 O O . ASN B 1 106 ? -2.141 -28.297 -12 1 90.31 106 ASN B O 1
ATOM 1733 N N . THR B 1 107 ? -3.094 -30.266 -12.289 1 90.81 107 THR B N 1
ATOM 1734 C CA . THR B 1 107 ? -2.586 -30.797 -11.023 1 90.81 107 THR B CA 1
ATOM 1735 C C . THR B 1 107 ? -1.271 -31.547 -11.242 1 90.81 107 THR B C 1
ATOM 1737 O O . THR B 1 107 ? -0.629 -31.969 -10.273 1 90.81 107 THR B O 1
ATOM 1740 N N . ILE B 1 108 ? -0.989 -31.703 -12.578 1 92.44 108 ILE B N 1
ATOM 1741 C CA . ILE B 1 108 ? 0.215 -32.438 -12.922 1 92.44 108 ILE B CA 1
ATOM 1742 C C . ILE B 1 108 ? 1.284 -31.5 -13.445 1 92.44 108 ILE B C 1
ATOM 1744 O O . ILE B 1 108 ? 1.016 -30.672 -14.328 1 92.44 108 ILE B O 1
ATOM 1748 N N . GLY B 1 109 ? 2.5 -31.594 -12.859 1 92.38 109 GLY B N 1
ATOM 1749 C CA . GLY B 1 109 ? 3.604 -30.797 -13.383 1 92.38 109 GLY B CA 1
ATOM 1750 C C . GLY B 1 109 ? 3.994 -31.188 -14.797 1 92.38 109 GLY B C 1
ATOM 1751 O O . GLY B 1 109 ? 4.035 -32.375 -15.141 1 92.38 109 GLY B O 1
ATOM 1752 N N . CYS B 1 110 ? 4.195 -30.172 -15.57 1 91.69 110 CYS B N 1
ATOM 1753 C CA . CYS B 1 110 ? 4.488 -30.438 -16.969 1 91.69 110 CYS B CA 1
ATOM 1754 C C . CYS B 1 110 ? 5.855 -31.094 -17.125 1 91.69 110 CYS B C 1
ATOM 1756 O O . CYS B 1 110 ? 6.016 -32.031 -17.906 1 91.69 110 CYS B O 1
ATOM 1758 N N . GLU B 1 111 ? 6.871 -30.688 -16.359 1 85.81 111 GLU B N 1
ATOM 1759 C CA . GLU B 1 111 ? 8.234 -31.203 -16.484 1 85.81 111 GLU B CA 1
ATOM 1760 C C . GLU B 1 111 ? 8.375 -32.562 -15.805 1 85.81 111 GLU B C 1
ATOM 1762 O O . GLU B 1 111 ? 9.047 -33.469 -16.328 1 85.81 111 GLU B O 1
ATOM 1767 N N . THR B 1 112 ? 7.688 -32.688 -14.719 1 86.12 112 THR B N 1
ATOM 1768 C CA . THR B 1 112 ? 7.895 -33.906 -13.922 1 86.12 112 THR B CA 1
ATOM 1769 C C . THR B 1 112 ? 6.906 -35 -14.328 1 86.12 112 THR B C 1
ATOM 1771 O O . THR B 1 112 ? 7.199 -36.188 -14.203 1 86.12 112 THR B O 1
ATOM 1774 N N . GLY B 1 113 ? 5.75 -34.531 -14.719 1 88.88 113 GLY B N 1
ATOM 1775 C CA . GLY B 1 113 ? 4.672 -35.469 -15 1 88.88 113 GLY B CA 1
ATOM 1776 C C . GLY B 1 113 ? 4.047 -36.062 -13.742 1 88.88 113 GLY B C 1
ATOM 1777 O O . GLY B 1 113 ? 3.365 -37.094 -13.805 1 88.88 113 GLY B O 1
ATOM 1778 N N . ARG B 1 114 ? 4.398 -35.406 -12.609 1 89.56 114 ARG B N 1
ATOM 1779 C CA . ARG B 1 114 ? 3.895 -35.844 -11.312 1 89.56 114 ARG B CA 1
ATOM 1780 C C . ARG B 1 114 ? 2.967 -34.812 -10.703 1 89.56 114 ARG B C 1
ATOM 1782 O O . ARG B 1 114 ? 2.986 -33.656 -11.102 1 89.56 114 ARG B O 1
ATOM 1789 N N . PRO B 1 115 ? 2.014 -35.312 -9.789 1 90.19 115 PRO B N 1
ATOM 1790 C CA . PRO B 1 115 ? 1.136 -34.344 -9.125 1 90.19 115 PRO B CA 1
ATOM 1791 C C . PRO B 1 115 ? 1.908 -33.281 -8.367 1 90.19 115 PRO B C 1
ATOM 1793 O O . PRO B 1 115 ? 2.959 -33.562 -7.785 1 90.19 115 PRO B O 1
ATOM 1796 N N . ILE B 1 116 ? 1.537 -32.031 -8.383 1 85.69 116 ILE B N 1
ATOM 1797 C CA . ILE B 1 116 ? 2.176 -30.891 -7.754 1 85.69 116 ILE B CA 1
ATOM 1798 C C . ILE B 1 116 ? 2.086 -31.031 -6.234 1 85.69 116 ILE B C 1
ATOM 1800 O O . ILE B 1 116 ? 3.047 -30.719 -5.523 1 85.69 116 ILE B O 1
ATOM 18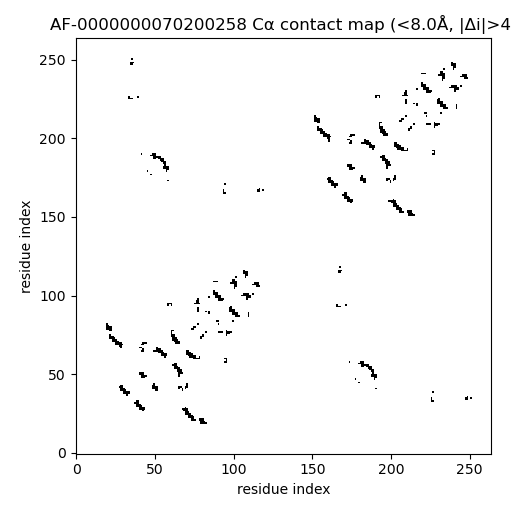04 N N . ARG B 1 117 ? 0.965 -31.25 -5.402 1 75.12 117 ARG B N 1
ATOM 1805 C CA . ARG B 1 117 ? 0.823 -31.391 -3.957 1 75.12 117 ARG B CA 1
ATOM 1806 C C . ARG B 1 117 ? 1.553 -32.625 -3.449 1 75.12 117 ARG B C 1
ATOM 1808 O O . ARG B 1 117 ? 1.993 -32.656 -2.299 1 75.12 117 ARG B O 1
ATOM 1815 N N . ASN B 1 118 ? 1.772 -33.719 -4.086 1 55.97 118 ASN B N 1
ATOM 1816 C CA . ASN B 1 118 ? 2.275 -34.875 -3.365 1 55.97 118 ASN B CA 1
ATOM 1817 C C . ASN B 1 118 ? 3.674 -34.625 -2.809 1 55.97 118 ASN B C 1
ATOM 1819 O O . ASN B 1 118 ? 4.445 -35.562 -2.615 1 55.97 118 ASN B O 1
ATOM 1823 N N . LYS B 1 119 ? 4.312 -33.625 -2.865 1 46.62 119 LYS B N 1
ATOM 1824 C CA . LYS B 1 119 ? 5.719 -33.719 -2.484 1 46.62 119 LYS B CA 1
ATOM 1825 C C . LYS B 1 119 ? 5.883 -34.344 -1.103 1 46.62 119 LYS B C 1
ATOM 1827 O O . LYS B 1 119 ? 6.754 -35.188 -0.895 1 46.62 119 LYS B O 1
ATOM 1832 N N . LEU B 1 120 ? 5.375 -33.781 0.006 1 42.03 120 LEU B N 1
ATOM 1833 C CA . LEU B 1 120 ? 5.629 -34.469 1.276 1 42.03 120 LEU B CA 1
ATOM 1834 C C . LEU B 1 120 ? 4.832 -35.75 1.379 1 42.03 120 LEU B C 1
ATOM 1836 O O . LEU B 1 120 ? 5.227 -36.688 2.094 1 42.03 120 LEU B O 1
ATOM 1840 N N . TYR B 1 121 ? 3.574 -35.969 0.932 1 41.41 121 TYR B N 1
ATOM 1841 C CA . TYR B 1 121 ? 2.885 -37.219 1.155 1 41.41 121 TYR B CA 1
ATOM 1842 C C . TYR B 1 121 ? 3.582 -38.375 0.422 1 41.41 121 TYR B C 1
ATOM 1844 O O . TYR B 1 121 ? 3.535 -39.5 0.864 1 41.41 121 TYR B O 1
ATOM 1852 N N . GLU B 1 122 ? 4.156 -38.125 -0.774 1 42.47 122 GLU B N 1
ATOM 1853 C CA . GLU B 1 122 ? 4.824 -39.25 -1.428 1 42.47 122 GLU B CA 1
ATOM 1854 C C . GLU B 1 122 ? 6.086 -39.656 -0.671 1 42.47 122 GLU B C 1
ATOM 1856 O O . GLU B 1 122 ? 6.492 -40.812 -0.717 1 42.47 122 GLU B O 1
ATOM 1861 N N . ARG B 1 123 ? 6.855 -38.688 -0.102 1 42.53 123 ARG B N 1
ATOM 1862 C CA . ARG B 1 123 ? 8.016 -39.219 0.601 1 42.53 123 ARG B CA 1
ATOM 1863 C C . ARG B 1 123 ? 7.598 -40.062 1.801 1 42.53 123 ARG B C 1
ATOM 1865 O O . ARG B 1 123 ? 8.359 -40.906 2.271 1 42.53 123 ARG B O 1
ATOM 1872 N N . LEU B 1 124 ? 6.398 -39.562 2.461 1 41.81 124 LEU B N 1
ATOM 1873 C CA . LEU B 1 124 ? 6.121 -40.281 3.689 1 41.81 124 LEU B CA 1
ATOM 1874 C C . LEU B 1 124 ? 5.363 -41.594 3.393 1 41.81 124 LEU B C 1
ATOM 1876 O O . LEU B 1 124 ? 4.938 -42.281 4.312 1 41.81 124 LEU B O 1
ATOM 1880 N N . ARG B 1 125 ? 4.891 -41.75 2.152 1 42.31 125 ARG B N 1
ATOM 1881 C CA . ARG B 1 125 ? 4.281 -43.062 1.987 1 42.31 125 ARG B CA 1
ATOM 1882 C C . ARG B 1 125 ? 5.332 -44.188 2.072 1 42.31 125 ARG B C 1
ATOM 1884 O O . ARG B 1 125 ? 6.293 -44.188 1.298 1 42.31 125 ARG B O 1
ATOM 1891 N N . PRO B 1 126 ? 5.453 -44.812 3.197 1 40.84 126 PRO B N 1
ATOM 1892 C CA . PRO B 1 126 ? 6.316 -46 3.264 1 40.84 126 PRO B CA 1
ATOM 1893 C C . PRO B 1 126 ? 6.066 -46.969 2.117 1 40.84 126 PRO B C 1
ATOM 1895 O O . PRO B 1 126 ? 4.926 -47.125 1.677 1 40.84 126 PRO B O 1
ATOM 1898 N N . SER B 1 127 ? 6.871 -47.031 1.041 1 39.62 127 SER B N 1
ATOM 1899 C CA . SER B 1 127 ? 6.895 -48.188 0.134 1 39.62 127 SER B CA 1
ATOM 1900 C C . SER B 1 127 ? 6.539 -49.469 0.862 1 39.62 127 SER B C 1
ATOM 1902 O O . SER B 1 127 ? 7.336 -49.969 1.654 1 39.62 127 SER B O 1
ATOM 1904 N N . PHE B 1 128 ? 5.309 -49.594 1.388 1 37.88 128 PHE B N 1
ATOM 1905 C CA . PHE B 1 128 ? 4.992 -50.938 1.822 1 37.88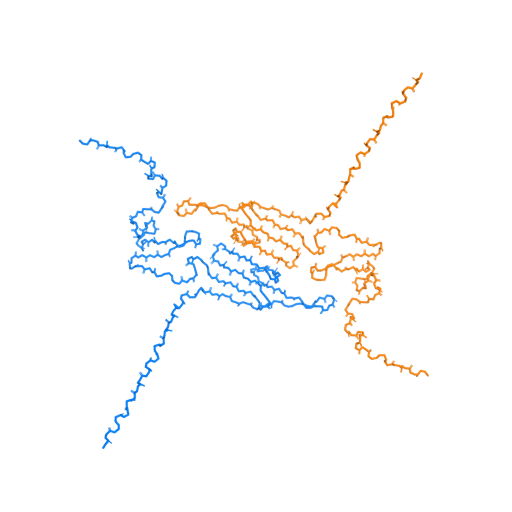 128 PHE B CA 1
ATOM 1906 C C . PHE B 1 128 ? 5.25 -51.938 0.702 1 37.88 128 PHE B C 1
ATOM 1908 O O . PHE B 1 128 ? 4.715 -51.812 -0.4 1 37.88 128 PHE B O 1
ATOM 1915 N N . GLY B 1 129 ? 6.477 -52.5 0.54 1 35.31 129 GLY B N 1
ATOM 1916 C CA . GLY B 1 129 ? 6.914 -53.688 -0.138 1 35.31 129 GLY B CA 1
ATOM 1917 C C . GLY B 1 129 ? 5.887 -54.812 -0.097 1 35.31 129 GLY B C 1
ATOM 1918 O O . GLY B 1 129 ? 5.617 -55.375 0.966 1 35.31 129 GLY B O 1
ATOM 1919 N N . THR B 1 130 ? 4.738 -54.656 -0.705 1 31.67 130 THR B N 1
ATOM 1920 C CA . THR B 1 130 ? 3.947 -55.875 -0.863 1 31.67 130 THR B CA 1
ATOM 1921 C C . THR B 1 130 ? 4.777 -56.969 -1.517 1 31.67 130 THR B C 1
ATOM 1923 O O . THR B 1 130 ? 5.254 -56.812 -2.641 1 31.67 130 THR B O 1
ATOM 1926 N N . ARG B 1 131 ? 5.574 -57.688 -0.661 1 35.53 131 ARG B N 1
ATOM 1927 C CA . ARG B 1 131 ? 6.137 -59.031 -0.948 1 35.53 131 ARG B CA 1
ATOM 1928 C C . ARG B 1 131 ? 5.102 -59.906 -1.619 1 35.53 131 ARG B C 1
ATOM 1930 O O . ARG B 1 131 ? 4.043 -60.188 -1.051 1 35.53 131 ARG B O 1
ATOM 1937 N N . SER B 1 132 ? 5.172 -59.906 -2.998 1 26.31 132 SER B N 1
ATOM 1938 C CA . SER B 1 132 ? 4.672 -61.125 -3.625 1 26.31 132 SER B CA 1
ATOM 1939 C C . SER B 1 132 ? 5.488 -62.344 -3.201 1 26.31 132 SER B C 1
ATOM 1941 O O . SER B 1 132 ? 6.695 -62.219 -2.986 1 26.31 132 SER B O 1
#

Organism: Mizuhopecten yessoensis (NCBI:txid6573)

pLDDT: mean 78.97, std 24.03, range [25.22, 98.81]